Protein AF-A0A7C2P9N2-F1 (afdb_monomer)

Secondary structure (DSSP, 8-state):
--EETTEEEE-HHHHHHHHHHHHHHHHHHHHHHHHHHHHHHHHHHHTTTS-HHHHHHHHHHHHHHHHHHHHHHHHHHHH-GGGTS---EEEE--------S---TT------------S--B-GGGPBP--GGG-SSSBSSSGGGPBPSTT-BSBHHHH-HHHHHHHHHHHHTT----HHHHHHHHHHHHHHSS--SSPPPTTT----S---TTHHHHSHHHHHTTEEEEEE-TT-HHHHHHHHHTT-EEEEEEE-TTS-EEEEEEEEE-TT-PEEEEETTTTEEEEE-HHHHGGGEEEEEEEEETTT---

Foldseek 3Di:
DDDDPQWDFPQVVVVVVLVVVVVVLVVLVVVLVVQLVVLVVVCVVCVVVVPNVVSVVSNVVSVVSNVVVVVVVVVQCVVPVCVNVVDTPTDRNPDPDPPPPPDDPPPPPPPPPVPDQLPWDQAPPRQTFAAQLSFLVQALEPPVQWDDDDVIARTSLQAVLPLQQLCRQLVVQPHNDHSNRSSVQLRCCVVPVVDCQQPADPVPRGSRQHGDPVCSAPGPCCVVSQKHKDWDDLVPLVVVQVCQQVQFKKWWWFADPVRGIGIWIFGHADPVRWTWIQGNHRRDIDTGHCVVTSVGTDTMMTMHRNVVDDD

Structure (mmCIF, N/CA/C/O backbone):
data_AF-A0A7C2P9N2-F1
#
_entry.id   AF-A0A7C2P9N2-F1
#
loop_
_atom_site.group_PDB
_atom_site.id
_atom_site.type_symbol
_atom_site.label_atom_id
_atom_site.label_alt_id
_atom_site.label_comp_id
_atom_site.label_asym_id
_atom_site.label_entity_id
_atom_site.label_seq_id
_atom_site.pdbx_PDB_ins_code
_atom_site.Cartn_x
_atom_site.Cartn_y
_atom_site.Cartn_z
_atom_site.occupancy
_atom_site.B_iso_or_equiv
_atom_site.auth_seq_id
_atom_site.auth_comp_id
_atom_site.auth_asym_id
_atom_site.auth_atom_id
_atom_site.pdbx_PDB_model_num
ATOM 1 N N . PRO A 1 1 ? -6.835 -1.095 -24.374 1.00 45.25 1 PRO A N 1
ATOM 2 C CA . PRO A 1 1 ? -7.140 -2.508 -24.695 1.00 45.25 1 PRO A CA 1
ATOM 3 C C . PRO A 1 1 ? -8.381 -2.617 -25.591 1.00 45.25 1 PRO A C 1
ATOM 5 O O . PRO A 1 1 ? -9.447 -2.129 -25.229 1.00 45.25 1 PRO A O 1
ATOM 8 N N . LEU A 1 2 ? -8.214 -3.186 -26.786 1.00 38.22 2 LEU A N 1
ATOM 9 C CA . LEU A 1 2 ? -9.309 -3.419 -27.728 1.00 38.22 2 LEU A CA 1
ATOM 10 C C . LEU A 1 2 ? -9.890 -4.808 -27.445 1.00 38.22 2 LEU A C 1
ATOM 12 O O . LEU A 1 2 ? -9.202 -5.808 -27.621 1.00 38.22 2 LEU A O 1
ATOM 16 N N . GLN A 1 3 ? -11.138 -4.874 -26.980 1.00 42.84 3 GLN A N 1
ATOM 17 C CA . GLN A 1 3 ? -11.851 -6.144 -26.857 1.00 42.84 3 GLN A CA 1
ATOM 18 C C . GLN A 1 3 ? -12.247 -6.624 -28.251 1.00 42.84 3 GLN A C 1
ATOM 20 O O . GLN A 1 3 ? -13.120 -6.048 -28.900 1.00 42.84 3 GLN A O 1
ATOM 25 N N . ARG A 1 4 ? -11.621 -7.706 -28.707 1.00 43.31 4 ARG A N 1
ATOM 26 C CA . ARG A 1 4 ? -12.082 -8.465 -29.868 1.00 43.31 4 ARG A CA 1
ATOM 27 C C . ARG A 1 4 ? -12.184 -9.930 -29.449 1.00 43.31 4 ARG A C 1
ATOM 29 O O . ARG A 1 4 ? -11.177 -10.611 -29.328 1.00 43.31 4 ARG A O 1
ATOM 36 N N . GLY A 1 5 ? -13.406 -10.390 -29.176 1.00 51.50 5 GLY A N 1
ATOM 37 C CA . GLY A 1 5 ? -13.695 -11.810 -28.938 1.00 51.50 5 GLY A CA 1
ATOM 38 C C . GLY A 1 5 ? -13.216 -12.394 -27.602 1.00 51.50 5 GLY A C 1
ATOM 39 O O . GLY A 1 5 ? -12.708 -13.506 -27.595 1.00 51.50 5 GLY A O 1
ATOM 40 N N . GLY A 1 6 ? -13.367 -11.679 -26.481 1.00 50.47 6 GLY A N 1
ATOM 41 C CA . GLY A 1 6 ? -13.149 -12.261 -25.145 1.00 50.47 6 GLY A CA 1
ATOM 42 C C . GLY A 1 6 ? -11.689 -12.404 -24.701 1.00 50.47 6 GLY A C 1
ATOM 43 O O . GLY A 1 6 ? -11.443 -12.897 -23.611 1.00 50.47 6 GLY A O 1
ATOM 44 N N . ASN A 1 7 ? -10.719 -11.925 -25.482 1.00 47.72 7 ASN A N 1
ATOM 45 C CA . ASN A 1 7 ? -9.312 -11.883 -25.080 1.00 47.72 7 ASN A CA 1
ATOM 46 C C . ASN A 1 7 ? -8.889 -10.445 -24.754 1.00 47.72 7 ASN A C 1
ATOM 48 O O . ASN A 1 7 ? -9.201 -9.511 -25.499 1.00 47.72 7 ASN A O 1
ATOM 52 N N . MET A 1 8 ? -8.169 -10.258 -23.643 1.00 46.72 8 MET A N 1
ATOM 53 C CA . MET A 1 8 ? -7.484 -8.999 -23.346 1.00 46.72 8 MET A CA 1
ATOM 54 C C . MET A 1 8 ? -6.092 -9.054 -23.967 1.00 46.72 8 MET A C 1
ATOM 56 O O . MET A 1 8 ? -5.152 -9.577 -23.376 1.00 46.72 8 MET A O 1
ATOM 60 N N . GLU A 1 9 ? -5.954 -8.508 -25.171 1.00 52.94 9 GLU A N 1
ATOM 61 C CA . GLU A 1 9 ? -4.643 -8.331 -25.788 1.00 52.94 9 GLU A CA 1
ATOM 62 C C . GLU A 1 9 ? -3.978 -7.062 -25.237 1.00 52.94 9 GL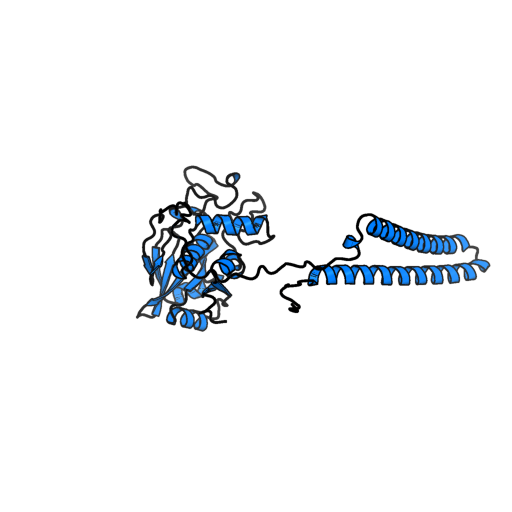U A C 1
ATOM 64 O O . GLU A 1 9 ? -4.395 -5.934 -25.521 1.00 52.94 9 GLU A O 1
ATOM 69 N N . SER A 1 10 ? -2.939 -7.240 -24.420 1.00 54.88 10 SER A N 1
ATOM 70 C CA . SER A 1 10 ? -2.016 -6.165 -24.047 1.00 54.88 10 SER A CA 1
ATOM 71 C C . SER A 1 10 ? -0.735 -6.336 -24.854 1.00 54.88 10 SER A C 1
ATOM 73 O O . SER A 1 10 ? 0.214 -6.996 -24.436 1.00 54.88 10 SER A O 1
ATOM 75 N N . ASN A 1 11 ? -0.723 -5.753 -26.053 1.00 61.50 11 ASN A N 1
ATOM 76 C CA . ASN A 1 11 ? 0.379 -5.906 -27.006 1.00 61.50 11 ASN A CA 1
ATOM 77 C C . ASN A 1 11 ? 1.446 -4.809 -26.875 1.00 61.50 11 ASN A C 1
ATOM 79 O O . ASN A 1 11 ? 2.407 -4.810 -27.635 1.00 61.50 11 ASN A O 1
ATOM 83 N N . PHE A 1 12 ? 1.331 -3.904 -25.896 1.00 65.06 12 PHE A N 1
ATOM 84 C CA . PHE A 1 12 ? 2.139 -2.682 -25.834 1.00 65.06 12 PHE A CA 1
ATOM 85 C C . PHE A 1 12 ? 3.650 -2.931 -25.837 1.00 65.06 12 PHE A C 1
ATOM 87 O O . PHE A 1 12 ? 4.373 -2.262 -26.568 1.00 65.06 12 PHE A O 1
ATOM 94 N N . ILE A 1 13 ? 4.143 -3.903 -25.063 1.00 68.06 13 ILE A N 1
ATOM 95 C CA . ILE A 1 13 ? 5.589 -4.145 -24.960 1.00 68.06 13 ILE A CA 1
ATOM 96 C C . ILE A 1 13 ? 6.137 -4.872 -26.194 1.00 68.06 13 ILE A C 1
ATOM 98 O O . ILE A 1 13 ? 7.192 -4.506 -26.705 1.00 68.06 13 ILE A O 1
ATOM 102 N N . GLY A 1 14 ? 5.400 -5.858 -26.718 1.00 69.88 14 GLY A N 1
ATOM 103 C CA . GLY A 1 14 ? 5.793 -6.599 -27.918 1.00 69.88 14 GLY A CA 1
ATOM 104 C C . GLY A 1 14 ? 5.735 -5.726 -29.171 1.00 69.88 14 GLY A C 1
ATOM 105 O O . GLY A 1 14 ? 6.641 -5.768 -30.002 1.00 69.88 14 GLY A O 1
ATOM 106 N N . GLU A 1 15 ? 4.714 -4.876 -29.271 1.00 69.69 15 GLU A N 1
ATOM 107 C CA . GLU A 1 15 ? 4.549 -3.909 -30.353 1.00 69.69 15 GLU A CA 1
ATOM 108 C C . GLU A 1 15 ? 5.612 -2.807 -30.283 1.00 69.69 15 GLU A C 1
ATOM 110 O O . GLU A 1 15 ? 6.235 -2.506 -31.301 1.00 69.69 15 GLU A O 1
ATOM 115 N N . TYR A 1 16 ? 5.919 -2.288 -29.088 1.00 76.12 16 TYR A N 1
ATOM 116 C CA . TYR A 1 16 ? 6.990 -1.308 -28.894 1.00 76.12 16 TYR A CA 1
ATOM 117 C C . TYR A 1 16 ? 8.367 -1.873 -29.266 1.00 76.12 16 TYR A C 1
ATOM 119 O O . TYR A 1 16 ? 9.099 -1.262 -30.044 1.00 76.12 16 TYR A O 1
ATOM 127 N N . VAL A 1 17 ? 8.720 -3.066 -28.778 1.00 77.50 17 VAL A N 1
ATOM 128 C CA . VAL A 1 17 ? 10.014 -3.698 -29.086 1.00 77.50 17 VAL A CA 1
ATOM 129 C C . VAL A 1 17 ? 10.110 -4.067 -30.571 1.00 77.50 17 VAL A C 1
ATOM 131 O O . VAL A 1 17 ? 11.144 -3.822 -31.195 1.00 77.50 17 VAL A O 1
ATOM 134 N N . SER A 1 18 ? 9.032 -4.585 -31.173 1.00 76.69 18 SER A N 1
ATOM 135 C CA . SER A 1 18 ? 8.990 -4.870 -32.615 1.00 76.69 18 SER A CA 1
ATOM 136 C C . SER A 1 18 ? 9.145 -3.597 -33.451 1.00 76.69 18 SER A C 1
ATOM 138 O O . SER A 1 18 ? 9.882 -3.596 -34.442 1.00 76.69 18 SER A O 1
ATOM 140 N N . ALA A 1 19 ? 8.505 -2.497 -33.044 1.00 77.62 19 ALA A N 1
ATOM 141 C CA . ALA A 1 19 ? 8.643 -1.203 -33.700 1.00 77.62 19 ALA A CA 1
ATOM 142 C C . ALA A 1 19 ? 10.088 -0.693 -33.614 1.00 77.62 19 ALA A C 1
ATOM 144 O O . ALA A 1 19 ? 10.683 -0.385 -34.646 1.00 77.62 19 ALA A O 1
ATOM 145 N N . VAL A 1 20 ? 10.690 -0.683 -32.421 1.00 82.62 20 VAL A N 1
ATOM 146 C CA . VAL A 1 20 ? 12.086 -0.257 -32.218 1.00 82.62 20 VAL A CA 1
ATOM 147 C C . VAL A 1 20 ? 13.046 -1.076 -33.082 1.00 82.62 20 VAL A C 1
ATOM 149 O O . VAL A 1 20 ? 13.891 -0.503 -33.767 1.00 82.62 20 VAL A O 1
ATOM 152 N N . TYR A 1 21 ? 12.892 -2.401 -33.121 1.00 80.69 21 TYR A N 1
ATOM 153 C CA . TYR A 1 21 ? 13.753 -3.271 -33.925 1.00 80.69 21 TYR A CA 1
ATOM 154 C C . TYR A 1 21 ? 13.651 -2.965 -35.429 1.00 80.69 21 TYR A C 1
ATOM 156 O O . TYR A 1 21 ? 14.672 -2.825 -36.105 1.00 80.69 21 TYR A O 1
ATOM 164 N N . LYS A 1 22 ? 12.432 -2.768 -35.954 1.00 81.06 22 LYS A N 1
ATOM 165 C CA . LYS A 1 22 ? 12.207 -2.366 -37.356 1.00 81.06 22 LYS A CA 1
ATOM 166 C C . LYS A 1 22 ? 12.831 -1.002 -37.670 1.00 81.06 22 LYS A C 1
ATOM 168 O O . LYS A 1 22 ? 13.470 -0.854 -38.713 1.00 81.06 22 LYS A O 1
ATOM 173 N N . TYR A 1 23 ? 12.700 -0.033 -36.763 1.00 86.00 23 TYR A N 1
ATOM 174 C CA . TYR A 1 23 ? 13.303 1.295 -36.918 1.00 86.00 23 TYR A CA 1
ATOM 175 C C . TYR A 1 23 ? 14.836 1.243 -36.920 1.00 86.00 23 TYR A C 1
ATOM 177 O O . TYR A 1 23 ? 15.464 1.861 -37.780 1.00 86.00 23 TYR A O 1
ATOM 185 N N . LEU A 1 24 ? 15.450 0.475 -36.016 1.00 85.69 24 LEU A N 1
ATOM 186 C CA . LEU A 1 24 ? 16.909 0.349 -35.930 1.00 85.69 24 LEU A CA 1
ATOM 187 C C . LEU A 1 24 ? 17.514 -0.315 -37.169 1.00 85.69 24 LEU A C 1
ATOM 189 O O . LEU A 1 24 ? 18.551 0.140 -37.654 1.00 85.69 24 LEU A O 1
ATOM 193 N N . ILE A 1 25 ? 16.865 -1.346 -37.719 1.00 86.31 25 ILE A N 1
ATOM 194 C CA . ILE A 1 25 ? 17.308 -1.965 -38.976 1.00 86.31 25 ILE A CA 1
ATOM 195 C C . ILE A 1 25 ? 17.216 -0.955 -40.124 1.00 86.31 25 ILE A C 1
ATOM 197 O O . ILE A 1 25 ? 18.187 -0.783 -40.861 1.00 86.31 25 ILE A O 1
ATOM 201 N N . GLY A 1 26 ? 16.094 -0.239 -40.245 1.00 87.12 26 GLY A N 1
ATOM 202 C CA . GLY A 1 26 ? 15.906 0.776 -41.286 1.00 87.12 26 GLY A CA 1
ATOM 203 C C . GLY A 1 26 ? 16.966 1.880 -41.241 1.00 87.12 26 GLY A C 1
ATOM 204 O O . GLY A 1 26 ? 17.590 2.187 -42.257 1.00 87.12 26 GLY A O 1
ATOM 205 N N . ILE A 1 27 ? 17.238 2.425 -40.052 1.00 91.56 27 ILE A N 1
ATOM 206 C CA . ILE A 1 27 ? 18.272 3.451 -39.846 1.00 91.56 27 ILE A CA 1
ATOM 207 C C . ILE A 1 27 ? 19.661 2.908 -40.203 1.00 91.56 27 ILE A C 1
ATOM 209 O O . ILE A 1 27 ? 20.442 3.591 -40.865 1.00 91.56 27 ILE A O 1
ATOM 213 N N . SER A 1 28 ? 19.962 1.666 -39.822 1.00 88.06 28 SER A N 1
ATOM 214 C CA . SER A 1 28 ? 21.262 1.039 -40.090 1.00 88.06 28 SER A CA 1
ATOM 215 C C . SER A 1 28 ? 21.534 0.875 -41.591 1.00 88.06 28 SER A C 1
ATOM 217 O O . SER A 1 28 ? 22.657 1.110 -42.041 1.00 88.06 28 SER A O 1
ATOM 219 N N . VAL A 1 29 ? 20.508 0.545 -42.387 1.00 90.62 29 VAL A N 1
ATOM 220 C CA . VAL A 1 29 ? 20.606 0.471 -43.858 1.00 90.62 29 VAL A CA 1
ATOM 221 C C . VAL A 1 29 ? 20.880 1.850 -44.460 1.00 90.62 29 VAL A C 1
ATOM 223 O O . VAL A 1 29 ? 21.767 1.984 -45.301 1.00 90.62 29 VAL A O 1
ATOM 226 N N . ILE A 1 30 ? 20.177 2.890 -44.003 1.00 93.88 30 ILE A N 1
ATOM 227 C CA . ILE A 1 30 ? 20.386 4.270 -44.474 1.00 93.88 30 ILE A CA 1
ATOM 228 C C . ILE A 1 30 ? 21.817 4.728 -44.172 1.00 93.88 30 ILE A C 1
ATOM 230 O O . ILE A 1 30 ? 22.504 5.249 -45.051 1.00 93.88 30 ILE A O 1
ATOM 234 N N . ILE A 1 31 ? 22.299 4.483 -42.951 1.00 92.38 31 ILE A N 1
ATOM 235 C CA . ILE A 1 31 ? 23.666 4.818 -42.540 1.00 92.38 31 ILE A CA 1
ATOM 236 C C . ILE A 1 31 ? 24.693 4.088 -43.416 1.00 92.38 31 ILE A C 1
ATOM 238 O O . ILE A 1 31 ? 25.653 4.706 -43.882 1.00 92.38 31 ILE A O 1
ATOM 242 N N . ALA A 1 32 ? 24.486 2.797 -43.693 1.00 92.25 32 ALA A N 1
ATOM 243 C CA . ALA A 1 32 ? 25.367 2.029 -44.569 1.00 92.25 32 ALA A CA 1
ATOM 244 C C . ALA A 1 32 ? 25.432 2.628 -45.985 1.00 92.25 32 ALA A C 1
ATOM 246 O O . ALA A 1 32 ? 26.527 2.798 -46.523 1.00 92.25 32 ALA A O 1
ATOM 247 N N . ILE A 1 33 ? 24.288 3.020 -46.559 1.00 93.31 33 ILE A N 1
ATOM 248 C CA . ILE A 1 33 ? 24.219 3.675 -47.875 1.00 93.31 33 ILE A CA 1
ATOM 249 C C . ILE A 1 33 ? 25.019 4.984 -47.876 1.00 93.31 33 ILE A C 1
ATOM 251 O O . ILE A 1 33 ? 25.830 5.200 -48.777 1.00 93.31 33 ILE A O 1
ATOM 255 N N . VAL A 1 34 ? 24.864 5.826 -46.848 1.00 95.00 34 VAL A N 1
ATOM 256 C CA . VAL A 1 34 ? 25.611 7.090 -46.725 1.00 95.00 34 VAL A CA 1
ATOM 257 C C . VAL A 1 34 ? 27.120 6.839 -46.680 1.00 95.00 34 VAL A C 1
ATOM 259 O O . VAL A 1 34 ? 27.876 7.491 -47.400 1.00 95.00 34 VAL A O 1
ATOM 262 N N . PHE A 1 35 ? 27.584 5.865 -45.894 1.00 91.69 35 PHE A N 1
ATOM 263 C CA . PHE A 1 35 ? 29.013 5.545 -45.823 1.00 91.69 35 PHE A CA 1
ATOM 264 C C . PHE A 1 35 ? 29.571 4.972 -47.130 1.00 91.69 35 PHE A C 1
ATOM 266 O O . PHE A 1 35 ? 30.722 5.264 -47.471 1.00 91.69 35 PHE A O 1
ATOM 273 N N . VAL A 1 36 ? 28.772 4.210 -47.881 1.00 92.94 36 VAL A N 1
ATOM 274 C CA . VAL A 1 36 ? 29.140 3.734 -49.223 1.00 92.94 36 VAL A CA 1
ATOM 275 C C . VAL A 1 36 ? 29.230 4.902 -50.206 1.00 92.94 36 VAL A C 1
ATOM 277 O O . VAL A 1 36 ? 30.210 4.982 -50.943 1.00 92.94 36 VAL A O 1
ATOM 280 N N . MET A 1 37 ? 28.283 5.845 -50.181 1.00 93.56 37 MET A N 1
ATOM 281 C CA . MET A 1 37 ? 28.318 7.047 -51.027 1.00 93.56 37 MET A CA 1
ATOM 282 C C . MET A 1 37 ? 29.538 7.923 -50.725 1.00 93.56 37 MET A C 1
ATOM 284 O O . MET A 1 37 ? 30.281 8.278 -51.639 1.00 93.56 37 MET A O 1
ATOM 288 N N . VAL A 1 38 ? 29.800 8.216 -49.446 1.00 91.00 38 VAL A N 1
ATOM 289 C CA . VAL A 1 38 ? 30.979 8.990 -49.016 1.00 91.00 38 VAL A CA 1
ATOM 290 C C . VAL A 1 38 ? 32.269 8.282 -49.424 1.00 91.00 38 VAL A C 1
ATOM 292 O O . VAL A 1 38 ? 33.186 8.917 -49.941 1.00 91.00 38 VAL A O 1
ATOM 295 N N . GLY A 1 39 ? 32.342 6.962 -49.235 1.00 89.38 39 GLY A N 1
ATOM 296 C CA . GLY A 1 39 ? 33.477 6.157 -49.678 1.00 89.38 39 GLY A CA 1
ATOM 297 C C . GLY A 1 39 ? 33.654 6.163 -51.199 1.00 89.38 39 GLY A C 1
ATOM 298 O O . GLY A 1 39 ? 34.783 6.235 -51.673 1.00 89.38 39 GLY A O 1
ATOM 299 N N . GLY A 1 40 ? 32.560 6.143 -51.963 1.00 89.62 40 GLY A N 1
ATOM 300 C CA . GLY A 1 40 ? 32.566 6.205 -53.426 1.00 89.62 40 GLY A CA 1
ATOM 301 C C . GLY A 1 40 ? 33.077 7.544 -53.955 1.00 89.62 40 GLY A C 1
ATOM 302 O O . GLY A 1 40 ? 33.976 7.567 -54.793 1.00 89.62 40 GLY A O 1
ATOM 303 N N . VAL A 1 41 ? 32.586 8.660 -53.408 1.00 90.38 41 VAL A N 1
ATOM 304 C CA . VAL A 1 41 ? 33.093 10.004 -53.741 1.00 90.38 41 VAL A CA 1
ATOM 305 C C . VAL A 1 41 ? 34.574 10.119 -53.380 1.00 90.38 41 VAL A C 1
ATOM 307 O O . VAL A 1 41 ? 35.383 10.554 -54.198 1.00 90.38 41 VAL A O 1
ATOM 310 N N . GLN A 1 42 ? 34.958 9.656 -52.188 1.00 88.12 42 GLN A N 1
ATOM 311 C CA . GLN A 1 42 ? 36.352 9.648 -51.750 1.00 88.12 42 GLN A CA 1
ATOM 312 C C . GLN A 1 42 ? 37.242 8.799 -52.668 1.00 88.12 42 GLN A C 1
ATOM 314 O O . GLN A 1 42 ? 38.387 9.168 -52.911 1.00 88.12 42 GLN A O 1
ATOM 319 N N . TYR A 1 43 ? 36.731 7.689 -53.205 1.00 88.00 43 TYR A N 1
ATOM 320 C CA . TYR A 1 43 ? 37.467 6.825 -54.125 1.00 88.00 43 TYR A CA 1
ATOM 321 C C . TYR A 1 43 ? 37.756 7.513 -55.463 1.00 88.00 43 TYR A C 1
ATOM 323 O O . TYR A 1 43 ? 38.890 7.464 -55.937 1.00 88.00 43 TYR A O 1
ATOM 331 N N . VAL A 1 44 ? 36.755 8.187 -56.040 1.00 89.00 44 VAL A N 1
ATOM 332 C CA . VAL A 1 44 ? 36.899 8.925 -57.306 1.00 89.00 44 VAL A CA 1
ATOM 333 C C . VAL A 1 44 ? 37.872 10.095 -57.149 1.00 89.00 44 VAL A C 1
ATOM 335 O O . VAL A 1 44 ? 38.752 10.275 -57.985 1.00 89.00 44 VAL A O 1
ATOM 338 N N . LEU A 1 45 ? 37.776 10.853 -56.051 1.00 86.19 45 LEU A N 1
ATOM 339 C CA . LEU A 1 45 ? 38.666 11.990 -55.784 1.00 86.19 45 LEU A CA 1
ATOM 340 C C . LEU A 1 45 ? 40.103 11.559 -55.447 1.00 86.19 45 LEU A C 1
ATOM 342 O O . LEU A 1 45 ? 41.060 12.239 -55.815 1.00 86.19 45 LEU A O 1
ATOM 346 N N . ALA A 1 46 ? 40.278 10.412 -54.784 1.00 82.00 46 ALA A N 1
ATOM 347 C CA . ALA A 1 46 ? 41.595 9.883 -54.433 1.00 82.00 46 ALA A CA 1
ATOM 348 C C . ALA A 1 46 ? 42.410 9.390 -55.643 1.00 82.00 46 ALA A C 1
ATOM 350 O O . ALA A 1 46 ? 43.615 9.168 -55.505 1.00 82.00 46 ALA A O 1
ATOM 351 N N . ALA A 1 47 ? 41.798 9.252 -56.826 1.00 69.88 47 ALA A N 1
ATOM 352 C CA . ALA A 1 47 ? 42.498 8.897 -58.060 1.00 69.88 47 ALA A CA 1
ATOM 353 C C . ALA A 1 47 ? 43.583 9.921 -58.459 1.00 69.88 47 ALA A C 1
ATOM 355 O O . ALA A 1 47 ? 44.535 9.552 -59.140 1.00 69.88 47 ALA A O 1
ATOM 356 N N . GLY A 1 48 ? 43.481 11.177 -58.000 1.00 69.88 48 GLY A N 1
ATOM 357 C CA . GLY A 1 48 ? 44.495 12.218 -58.226 1.00 69.88 48 GLY A CA 1
ATOM 358 C C . GLY A 1 48 ? 45.544 12.375 -57.114 1.00 69.88 48 GLY A C 1
ATOM 359 O O . GLY A 1 48 ? 46.559 13.024 -57.341 1.00 69.88 48 GLY A O 1
ATOM 360 N N . THR A 1 49 ? 45.323 11.811 -55.919 1.00 69.06 49 THR A N 1
ATOM 361 C CA . THR A 1 49 ? 46.148 12.068 -54.713 1.00 69.06 49 THR A CA 1
ATOM 362 C C . THR A 1 49 ? 46.734 10.810 -54.059 1.00 69.06 49 THR A C 1
ATOM 364 O O . THR A 1 49 ? 47.554 10.923 -53.151 1.00 69.06 49 THR A O 1
ATOM 367 N N . GLY A 1 50 ? 46.349 9.608 -54.507 1.00 70.06 50 GLY A N 1
ATOM 368 C CA . GLY A 1 50 ? 46.939 8.328 -54.088 1.00 70.06 50 GLY A CA 1
ATOM 369 C C . GLY A 1 50 ? 46.297 7.650 -52.868 1.00 70.06 50 GLY A C 1
ATOM 370 O O . GLY A 1 50 ? 46.636 6.509 -52.563 1.00 70.06 50 GLY A O 1
ATOM 371 N N . ASP A 1 51 ? 45.320 8.267 -52.196 1.00 75.44 51 ASP A N 1
ATOM 372 C CA . ASP A 1 51 ? 44.750 7.758 -50.928 1.00 75.44 51 ASP A CA 1
ATOM 373 C C . ASP A 1 51 ? 43.536 6.812 -51.114 1.00 75.44 51 ASP A C 1
ATOM 375 O O . ASP A 1 51 ? 42.559 6.814 -50.358 1.00 75.44 51 ASP A O 1
ATOM 379 N N . THR A 1 52 ? 43.563 5.982 -52.163 1.00 82.69 52 THR A N 1
ATOM 380 C CA . THR A 1 52 ? 42.438 5.091 -52.526 1.00 82.69 52 THR A CA 1
ATOM 381 C C . THR A 1 52 ? 42.203 3.971 -51.506 1.00 82.69 52 THR A C 1
ATOM 383 O O . THR A 1 52 ? 41.095 3.434 -51.406 1.00 82.69 52 THR A O 1
ATOM 386 N N . ALA A 1 53 ? 43.220 3.631 -50.709 1.00 84.50 53 ALA A N 1
ATOM 387 C CA . ALA A 1 53 ? 43.153 2.586 -49.691 1.00 84.50 53 ALA A CA 1
ATOM 388 C C . ALA A 1 53 ? 42.144 2.915 -48.578 1.00 84.50 53 ALA A C 1
ATOM 390 O O . ALA A 1 53 ? 41.371 2.044 -48.166 1.00 84.50 53 ALA A O 1
ATOM 391 N N . LYS A 1 54 ? 42.085 4.175 -48.126 1.00 83.50 54 LYS A N 1
ATOM 392 C CA . LYS A 1 54 ? 41.132 4.607 -47.089 1.00 83.50 54 LYS A CA 1
ATOM 393 C C . LYS A 1 54 ? 39.690 4.563 -47.582 1.00 83.50 54 LYS A C 1
ATOM 395 O O . LYS A 1 54 ? 38.815 4.090 -46.858 1.00 83.50 54 LYS A O 1
ATOM 400 N N . ALA A 1 55 ? 39.455 4.980 -48.826 1.00 85.31 55 ALA A N 1
ATOM 401 C CA . ALA A 1 55 ? 38.138 4.923 -49.454 1.00 85.31 55 ALA A CA 1
ATOM 402 C C . ALA A 1 55 ? 37.623 3.477 -49.565 1.00 85.31 55 ALA A C 1
ATOM 404 O O . ALA A 1 55 ? 36.513 3.174 -49.124 1.00 85.31 55 ALA A O 1
ATOM 405 N N . LYS A 1 56 ? 38.468 2.552 -50.049 1.00 86.44 56 LYS A N 1
ATOM 406 C CA . LYS A 1 56 ? 38.136 1.117 -50.120 1.00 86.44 56 LYS A CA 1
ATOM 407 C C . LYS A 1 56 ? 37.866 0.515 -48.741 1.00 86.44 56 LYS A C 1
ATOM 409 O O . LYS A 1 56 ? 36.920 -0.253 -48.593 1.00 86.44 56 LYS A O 1
ATOM 414 N N . SER A 1 57 ? 38.660 0.877 -47.731 1.00 88.56 57 SER A N 1
ATOM 415 C CA . SER A 1 57 ? 38.459 0.411 -46.351 1.00 88.56 57 SER A CA 1
ATOM 416 C C . SER A 1 57 ? 37.108 0.866 -45.791 1.00 88.56 57 SER A C 1
ATOM 418 O O . SER A 1 57 ? 36.371 0.061 -45.226 1.00 88.56 57 SER A O 1
ATOM 420 N N . ARG A 1 58 ? 36.727 2.129 -46.020 1.00 86.44 58 ARG A N 1
ATOM 421 C CA . ARG A 1 58 ? 35.434 2.672 -45.583 1.00 86.44 58 ARG A CA 1
ATOM 422 C C . ARG A 1 58 ? 34.251 1.962 -46.246 1.00 86.44 58 ARG A C 1
ATOM 424 O O . ARG A 1 58 ? 33.321 1.581 -45.540 1.00 86.44 58 ARG A O 1
ATOM 431 N N . ILE A 1 59 ? 34.313 1.719 -47.559 1.00 90.25 59 ILE A N 1
ATOM 432 C CA . ILE A 1 59 ? 33.280 0.950 -48.277 1.00 90.25 59 ILE A CA 1
ATOM 433 C C . ILE A 1 59 ? 33.212 -0.480 -47.733 1.00 90.25 59 ILE A C 1
ATOM 435 O O . ILE A 1 59 ? 32.130 -0.957 -47.400 1.00 90.25 59 ILE A O 1
ATOM 439 N N . ARG A 1 60 ? 34.360 -1.153 -47.583 1.00 91.62 60 ARG A N 1
ATOM 440 C CA . ARG A 1 60 ? 34.423 -2.525 -47.063 1.00 91.62 60 ARG A CA 1
ATOM 441 C C . ARG A 1 60 ? 33.804 -2.629 -45.673 1.00 91.62 60 ARG A C 1
ATOM 443 O O . ARG A 1 60 ? 33.029 -3.547 -45.446 1.00 91.62 60 ARG A O 1
ATOM 450 N N . ASN A 1 61 ? 34.109 -1.691 -44.780 1.00 91.56 61 ASN A N 1
ATOM 451 C CA . ASN A 1 61 ? 33.589 -1.692 -43.414 1.00 91.56 61 ASN A CA 1
ATOM 452 C C . ASN A 1 61 ? 32.069 -1.455 -43.374 1.00 91.56 61 ASN A C 1
ATOM 454 O O . ASN A 1 61 ? 31.369 -2.097 -42.592 1.00 91.56 61 ASN A O 1
ATOM 458 N N . ALA A 1 62 ? 31.548 -0.574 -44.236 1.00 91.00 62 ALA A N 1
ATOM 459 C CA . ALA A 1 62 ? 30.108 -0.348 -44.363 1.00 91.00 62 ALA A CA 1
ATOM 460 C C . ALA A 1 62 ? 29.382 -1.602 -44.879 1.00 91.00 62 ALA A C 1
ATOM 462 O O . ALA A 1 62 ? 28.371 -2.015 -44.312 1.00 91.00 62 ALA A O 1
ATOM 463 N N . VAL A 1 63 ? 29.938 -2.257 -45.904 1.00 92.75 63 VAL A N 1
ATOM 464 C CA . VAL A 1 63 ? 29.387 -3.500 -46.464 1.00 92.75 63 VAL A CA 1
ATOM 465 C C . VAL A 1 63 ? 29.479 -4.649 -45.460 1.00 92.75 63 VAL A C 1
ATOM 467 O O . VAL A 1 63 ? 28.500 -5.363 -45.272 1.00 92.75 63 VAL A O 1
ATOM 470 N N . SER A 1 64 ? 30.604 -4.817 -44.761 1.00 91.31 64 SER A N 1
ATOM 471 C CA . SER A 1 64 ? 30.745 -5.872 -43.751 1.00 91.31 64 SER A CA 1
ATOM 472 C C . SER A 1 64 ? 29.798 -5.673 -42.570 1.00 91.31 64 SER A C 1
ATOM 474 O O . SER A 1 64 ? 29.259 -6.650 -42.063 1.00 91.31 64 SER A O 1
ATOM 476 N N . GLY A 1 65 ? 29.556 -4.424 -42.154 1.00 91.12 65 GLY A N 1
ATOM 477 C CA . GLY A 1 65 ? 28.567 -4.111 -41.120 1.00 91.12 65 GLY A CA 1
ATOM 478 C C . GLY A 1 65 ? 27.144 -4.472 -41.549 1.00 91.12 65 GLY A C 1
ATOM 479 O O . GLY A 1 65 ? 26.401 -5.070 -40.774 1.00 91.12 65 GLY A O 1
ATOM 480 N N . LEU A 1 66 ? 26.788 -4.187 -42.806 1.00 91.31 66 LEU A N 1
ATOM 481 C CA . LEU A 1 66 ? 25.488 -4.556 -43.369 1.00 91.31 66 LEU A CA 1
ATOM 482 C C . LEU A 1 66 ? 25.315 -6.080 -43.474 1.00 91.31 66 LEU A C 1
ATOM 484 O O . LEU A 1 66 ? 24.268 -6.608 -43.103 1.00 91.31 66 LEU A O 1
ATOM 488 N N . VAL A 1 67 ? 26.350 -6.792 -43.930 1.00 93.88 67 VAL A N 1
ATOM 489 C CA . VAL A 1 67 ? 26.355 -8.263 -44.001 1.00 93.88 67 VAL A CA 1
ATOM 490 C C . VAL A 1 67 ? 26.230 -8.876 -42.608 1.00 93.88 67 VAL A C 1
ATOM 492 O O . VAL A 1 67 ? 25.444 -9.798 -42.422 1.00 93.88 67 VAL A O 1
ATOM 495 N N . LEU A 1 68 ? 26.946 -8.346 -41.614 1.00 93.50 68 LEU A N 1
ATOM 496 C CA . LEU A 1 68 ? 26.852 -8.809 -40.229 1.00 93.50 68 LEU A CA 1
ATOM 497 C C . LEU A 1 68 ? 25.430 -8.638 -39.687 1.00 93.50 68 LEU A C 1
ATOM 499 O O . LEU A 1 68 ? 24.885 -9.577 -39.111 1.00 93.50 68 LEU A O 1
ATOM 503 N N . LEU A 1 69 ? 24.808 -7.480 -39.918 1.00 90.19 69 LEU A N 1
ATOM 504 C CA . LEU A 1 69 ? 23.427 -7.214 -39.510 1.00 90.19 69 LEU A CA 1
ATOM 505 C C . LEU A 1 69 ? 22.449 -8.213 -40.152 1.00 90.19 69 LEU A C 1
ATOM 507 O O . LEU A 1 69 ? 21.591 -8.762 -39.460 1.00 90.19 69 LEU A O 1
ATOM 511 N N . LEU A 1 70 ? 22.619 -8.512 -41.444 1.00 88.94 70 LEU A N 1
ATOM 512 C CA . LEU A 1 70 ? 21.808 -9.507 -42.151 1.00 88.94 70 LEU A CA 1
ATOM 513 C C . LEU A 1 70 ? 22.013 -10.925 -41.592 1.00 88.94 70 LEU A C 1
ATOM 515 O O . LEU A 1 70 ? 21.041 -11.647 -41.383 1.00 88.94 70 LEU A O 1
ATOM 519 N N . CYS A 1 71 ? 23.255 -11.317 -41.301 1.00 91.50 71 CYS A N 1
ATOM 520 C CA . CYS A 1 71 ? 23.559 -12.612 -40.690 1.00 91.50 71 CYS A CA 1
ATOM 521 C C . CYS A 1 71 ? 22.917 -12.754 -39.306 1.00 91.50 71 CYS A C 1
ATOM 523 O O . CYS A 1 71 ? 22.333 -13.793 -39.007 1.00 91.50 71 CYS A O 1
ATOM 525 N N . VAL A 1 72 ? 22.979 -11.708 -38.478 1.00 89.25 72 VAL A N 1
ATOM 526 C CA . VAL A 1 72 ? 22.313 -11.678 -37.169 1.00 89.25 72 VAL A CA 1
ATOM 527 C C . VAL A 1 72 ? 20.807 -11.871 -37.342 1.00 89.25 72 VAL A C 1
ATOM 529 O O . VAL A 1 72 ? 20.229 -12.734 -36.687 1.00 89.25 72 VAL A O 1
ATOM 532 N N . TYR A 1 73 ? 20.179 -11.154 -38.278 1.00 85.50 73 TYR A N 1
ATOM 533 C CA . TYR A 1 73 ? 18.756 -11.325 -38.576 1.00 85.50 73 TYR A CA 1
ATOM 534 C C . TYR A 1 73 ? 18.407 -12.766 -38.986 1.00 85.50 73 TYR A C 1
ATOM 536 O O . TYR A 1 73 ? 17.462 -13.341 -38.448 1.00 85.50 73 TYR A O 1
ATOM 544 N N . ILE A 1 74 ? 19.194 -13.377 -39.879 1.00 87.00 74 ILE A N 1
ATOM 545 C CA . ILE A 1 74 ? 18.985 -14.761 -40.333 1.00 87.00 74 ILE A CA 1
ATOM 546 C C . ILE A 1 74 ? 19.100 -15.749 -39.167 1.00 87.00 74 ILE A C 1
ATOM 548 O O . ILE A 1 74 ? 18.261 -16.641 -39.040 1.00 87.00 74 ILE A O 1
ATOM 552 N N . ILE A 1 75 ? 20.104 -15.590 -38.298 1.00 88.00 75 ILE A N 1
ATOM 553 C CA . ILE A 1 75 ? 20.295 -16.458 -37.126 1.00 88.00 75 ILE A CA 1
ATOM 554 C C . ILE A 1 75 ? 19.104 -16.337 -36.173 1.00 88.00 75 ILE A C 1
ATOM 556 O O . ILE A 1 75 ? 18.525 -17.356 -35.797 1.00 88.00 75 ILE A O 1
ATOM 560 N N . LEU A 1 76 ? 18.699 -15.112 -35.816 1.00 83.00 76 LEU A N 1
ATOM 561 C CA . LEU A 1 76 ? 17.549 -14.896 -34.933 1.00 83.00 76 LEU A CA 1
ATOM 562 C C . LEU A 1 76 ? 16.259 -15.476 -35.525 1.00 83.00 76 LEU A C 1
ATOM 564 O O . LEU A 1 76 ? 15.507 -16.139 -34.813 1.00 83.00 76 LEU A O 1
ATOM 568 N N . TYR A 1 77 ? 16.027 -15.271 -36.823 1.00 82.81 77 TYR A N 1
ATOM 569 C CA . TYR A 1 77 ? 14.850 -15.792 -37.513 1.00 82.81 77 TYR A CA 1
ATOM 570 C C . TYR A 1 77 ? 14.832 -17.327 -37.570 1.00 82.81 77 TYR A C 1
ATOM 572 O O . TYR A 1 77 ? 13.776 -17.934 -37.406 1.00 82.81 77 TYR A O 1
ATOM 580 N N . THR A 1 78 ? 15.996 -17.955 -37.755 1.00 86.75 78 THR A N 1
ATOM 581 C CA . THR A 1 78 ? 16.124 -19.419 -37.853 1.00 86.75 78 THR A CA 1
ATOM 582 C C . THR A 1 78 ? 15.943 -20.106 -36.501 1.00 86.75 78 THR A C 1
ATOM 584 O O . THR A 1 78 ? 15.295 -21.145 -36.430 1.00 86.75 78 THR A O 1
ATOM 587 N N . VAL A 1 79 ? 16.498 -19.541 -35.422 1.00 87.19 79 VAL A N 1
ATOM 588 C CA . VAL A 1 79 ? 16.392 -20.133 -34.077 1.00 87.19 79 VAL A CA 1
ATOM 589 C C . VAL A 1 79 ? 14.969 -20.018 -33.544 1.00 87.19 79 VAL A C 1
ATOM 591 O O . VAL A 1 79 ? 14.416 -20.995 -33.042 1.00 87.19 79 VAL A O 1
ATOM 594 N N . ASN A 1 80 ? 14.366 -18.831 -33.632 1.00 77.75 80 ASN A N 1
ATOM 595 C CA . ASN A 1 80 ? 12.976 -18.641 -33.248 1.00 77.75 80 ASN A CA 1
ATOM 596 C C . ASN A 1 80 ? 12.406 -17.383 -33.921 1.00 77.75 80 ASN A C 1
ATOM 598 O O . ASN A 1 80 ? 12.701 -16.266 -33.481 1.00 77.75 80 ASN A O 1
ATOM 602 N N . PRO A 1 81 ? 11.516 -17.529 -34.918 1.00 72.31 81 PRO A N 1
ATOM 603 C CA . PRO A 1 81 ? 10.942 -16.378 -35.603 1.00 72.31 81 PRO A CA 1
ATOM 604 C C . PRO A 1 81 ? 10.158 -15.469 -34.645 1.00 72.31 81 PRO A C 1
ATOM 606 O O . PRO A 1 81 ? 10.068 -14.269 -34.900 1.00 72.31 81 PRO A O 1
ATOM 609 N N . ASN A 1 82 ? 9.678 -15.981 -33.501 1.00 67.75 82 ASN A N 1
ATOM 610 C CA . ASN A 1 82 ? 8.965 -15.188 -32.494 1.00 67.75 82 ASN A CA 1
ATOM 611 C C . ASN A 1 82 ? 9.863 -14.191 -31.729 1.00 67.75 82 ASN A C 1
ATOM 613 O O . ASN A 1 82 ? 9.340 -13.315 -31.049 1.00 67.75 82 ASN A O 1
ATOM 617 N N . LEU A 1 83 ? 11.195 -14.279 -31.853 1.00 62.75 83 LEU A N 1
ATOM 618 C CA . LEU A 1 83 ? 12.132 -13.272 -31.321 1.00 62.75 83 LEU A CA 1
ATOM 619 C C . LEU A 1 83 ? 12.246 -12.036 -32.226 1.00 62.75 83 LEU A C 1
ATOM 621 O O . LEU A 1 83 ? 12.709 -10.984 -31.794 1.00 62.75 83 LEU A O 1
ATOM 625 N N . THR A 1 84 ? 11.825 -12.165 -33.486 1.00 61.84 84 THR A N 1
ATOM 626 C CA . THR A 1 84 ? 11.761 -11.060 -34.461 1.00 61.84 84 THR A CA 1
ATOM 627 C C . THR A 1 84 ? 10.321 -10.601 -34.706 1.00 61.84 84 THR A C 1
ATOM 629 O O . THR A 1 84 ? 10.067 -9.428 -34.986 1.00 61.84 84 THR A O 1
ATOM 632 N N . LEU A 1 85 ? 9.365 -11.518 -34.543 1.00 61.59 85 LEU A N 1
ATOM 633 C CA . LEU A 1 85 ? 7.926 -11.306 -34.596 1.00 61.59 85 LEU A CA 1
ATOM 634 C C . LEU A 1 85 ? 7.346 -11.589 -33.211 1.00 61.59 85 LEU A C 1
ATOM 636 O O . LEU A 1 85 ? 6.844 -12.682 -32.953 1.00 61.59 85 LEU A O 1
ATOM 640 N N . PHE A 1 86 ? 7.428 -10.606 -32.315 1.00 60.28 86 PHE A N 1
ATOM 641 C CA . PHE A 1 86 ? 6.789 -10.704 -31.007 1.00 60.28 86 PHE A CA 1
ATOM 642 C C . PHE A 1 86 ? 5.280 -10.875 -31.198 1.00 60.28 86 PHE A C 1
ATOM 644 O O . PHE A 1 86 ? 4.580 -9.935 -31.577 1.00 60.28 86 PHE A O 1
ATOM 651 N N . LYS A 1 87 ? 4.781 -12.092 -30.968 1.00 60.12 87 LYS A N 1
ATOM 652 C CA . LYS A 1 87 ? 3.344 -12.335 -30.862 1.00 60.12 87 LYS A CA 1
ATOM 653 C C . LYS A 1 87 ? 2.875 -11.714 -29.555 1.00 60.12 87 LYS A C 1
ATOM 655 O O . LYS A 1 87 ? 3.486 -11.932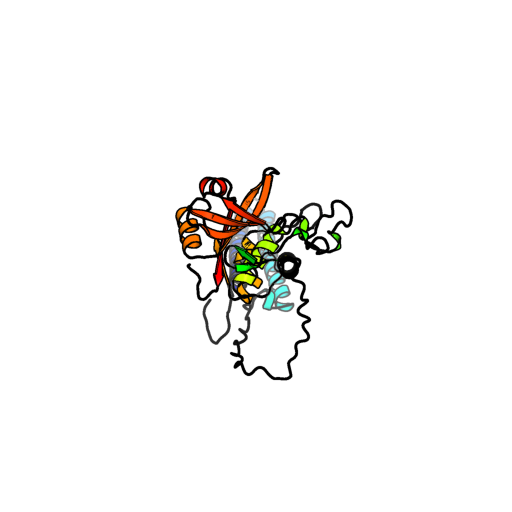 -28.510 1.00 60.12 87 LYS A O 1
ATOM 660 N N . GLY A 1 88 ? 1.822 -10.912 -29.651 1.00 56.94 88 GLY A N 1
ATOM 661 C CA . GLY A 1 88 ? 1.152 -10.324 -28.505 1.00 56.94 88 GLY A CA 1
ATOM 662 C C . GLY A 1 88 ? 0.831 -11.375 -27.448 1.00 56.94 88 GLY A C 1
ATOM 663 O O . GLY A 1 88 ? 0.478 -12.508 -27.786 1.00 56.94 88 GLY A O 1
ATOM 664 N N . LEU A 1 89 ? 0.990 -11.015 -26.175 1.00 50.94 89 LEU A N 1
ATOM 665 C CA . LEU A 1 89 ? 0.608 -11.891 -25.079 1.00 50.94 89 LEU A CA 1
ATOM 666 C C . LEU A 1 89 ? -0.924 -11.980 -25.075 1.00 50.94 89 LEU A C 1
ATOM 668 O O . LEU A 1 89 ? -1.607 -11.069 -24.609 1.00 50.94 89 LEU A O 1
ATOM 672 N N . SER A 1 90 ? -1.457 -13.053 -25.659 1.00 46.69 90 SER A N 1
ATOM 673 C CA . SER A 1 90 ? -2.889 -13.338 -25.651 1.00 46.69 90 SER A CA 1
ATOM 674 C C . SER A 1 90 ? -3.207 -14.075 -24.360 1.00 46.69 90 SER A C 1
ATOM 676 O O . SER A 1 90 ? -2.930 -15.265 -24.216 1.00 46.69 90 SER A O 1
ATOM 678 N N . LEU A 1 91 ? -3.713 -13.331 -23.382 1.00 52.78 91 LEU A N 1
ATOM 679 C CA . LEU A 1 91 ? -4.287 -13.925 -22.188 1.00 52.78 91 LEU A CA 1
ATOM 680 C C . LEU A 1 91 ? -5.732 -14.288 -22.519 1.00 52.78 91 LEU A C 1
ATOM 682 O O . LEU A 1 91 ? -6.559 -13.402 -22.760 1.00 52.78 91 LEU A O 1
ATOM 686 N N . THR A 1 92 ? -6.026 -15.588 -22.529 1.00 45.84 92 THR A N 1
ATOM 687 C CA . THR A 1 92 ? -7.405 -16.072 -22.507 1.00 45.84 92 THR A CA 1
ATOM 688 C C . THR A 1 92 ? -8.042 -15.541 -21.234 1.00 45.84 92 THR A C 1
ATOM 690 O O . THR A 1 92 ? -7.630 -15.907 -20.131 1.00 45.84 92 THR A O 1
ATOM 693 N N . VAL A 1 93 ? -9.026 -14.653 -21.368 1.00 51.75 93 VAL A N 1
ATOM 694 C CA . VAL A 1 93 ? -9.843 -14.276 -20.218 1.00 51.75 93 VAL A CA 1
ATOM 695 C C . VAL A 1 93 ? -10.692 -15.497 -19.920 1.00 51.75 93 VAL A C 1
ATOM 697 O O . VAL A 1 93 ? -11.568 -15.857 -20.702 1.00 51.75 93 VAL A O 1
ATOM 700 N N . ILE A 1 94 ? -10.392 -16.173 -18.813 1.00 59.84 94 ILE A N 1
ATOM 701 C CA . ILE A 1 94 ? -11.293 -17.189 -18.284 1.00 59.84 94 ILE A CA 1
ATOM 702 C C . ILE A 1 94 ? -12.591 -16.451 -17.972 1.00 59.84 94 ILE A C 1
ATOM 704 O O . ILE A 1 94 ? -12.617 -15.548 -17.131 1.00 59.84 94 ILE A O 1
ATOM 708 N N . GLN A 1 95 ? -13.643 -16.773 -18.719 1.00 50.94 95 GLN A N 1
ATOM 709 C CA . GLN A 1 95 ? -14.974 -16.261 -18.454 1.00 50.94 95 GLN A CA 1
ATOM 710 C C . GLN A 1 95 ? -15.334 -16.725 -17.043 1.00 50.94 95 GLN A C 1
ATOM 712 O O . GLN A 1 95 ? -15.300 -17.922 -16.764 1.00 50.94 95 GLN A O 1
ATOM 717 N N . ARG A 1 96 ? -15.573 -15.777 -16.129 1.00 49.88 96 ARG A N 1
ATOM 718 C CA . ARG A 1 96 ? -16.063 -16.101 -14.791 1.00 49.88 96 ARG A CA 1
ATOM 719 C C . ARG A 1 96 ? -17.405 -16.794 -14.996 1.00 49.88 96 ARG A C 1
ATOM 721 O O . ARG A 1 96 ? -18.363 -16.147 -15.406 1.00 49.88 96 ARG A O 1
ATOM 728 N N . GLU A 1 97 ? -17.434 -18.100 -14.770 1.00 52.97 97 GLU A N 1
ATOM 729 C CA . GLU A 1 97 ? -18.683 -18.804 -14.545 1.00 52.97 97 GLU A CA 1
ATOM 730 C C . GLU A 1 97 ? -19.259 -18.187 -13.268 1.00 52.97 97 GLU A C 1
ATOM 732 O O . GLU A 1 97 ? -18.597 -18.153 -12.223 1.00 52.97 97 GLU A O 1
ATOM 737 N N . GLU A 1 98 ? -20.428 -17.561 -13.381 1.00 47.72 98 GLU A N 1
ATOM 738 C CA . GLU A 1 98 ? -21.228 -17.269 -12.202 1.00 47.72 98 GLU A CA 1
ATOM 739 C C . GLU A 1 98 ? -21.591 -18.637 -11.641 1.00 47.72 98 GLU A C 1
ATOM 741 O O . GLU A 1 98 ? -22.398 -19.360 -12.214 1.00 47.72 98 GLU A O 1
ATOM 746 N N . ILE A 1 99 ? -20.881 -19.042 -10.590 1.00 49.41 99 ILE A N 1
ATOM 747 C CA . ILE A 1 99 ? -21.268 -20.212 -9.822 1.00 49.41 99 ILE A CA 1
ATOM 748 C C . ILE A 1 99 ? -22.635 -19.847 -9.252 1.00 49.41 99 ILE A C 1
ATOM 750 O O . ILE A 1 99 ? -22.725 -19.007 -8.351 1.00 49.41 99 ILE A O 1
ATOM 754 N N . ASP A 1 100 ? -23.690 -20.431 -9.817 1.00 53.41 100 ASP A N 1
ATOM 755 C CA . ASP A 1 100 ? -24.984 -20.497 -9.158 1.00 53.41 100 ASP A CA 1
ATOM 756 C C . ASP A 1 100 ? -24.703 -20.979 -7.733 1.00 53.41 100 ASP A C 1
ATOM 758 O O . ASP A 1 100 ? -24.039 -21.998 -7.541 1.00 53.41 100 ASP A O 1
ATOM 762 N N . ASN A 1 101 ? -25.136 -20.208 -6.733 1.00 56.19 101 ASN A N 1
ATOM 763 C CA . ASN A 1 101 ? -24.916 -20.467 -5.305 1.00 56.19 101 ASN A CA 1
ATOM 764 C C . ASN A 1 101 ? -25.657 -21.729 -4.804 1.00 56.19 101 ASN A C 1
ATOM 766 O O . ASN A 1 101 ? -26.212 -21.749 -3.708 1.00 56.19 101 ASN A O 1
ATOM 770 N N . GLU A 1 102 ? -25.674 -22.804 -5.577 1.00 57.03 102 GLU A N 1
ATOM 771 C CA . GLU A 1 102 ? -25.990 -24.142 -5.117 1.00 57.03 102 GLU A CA 1
ATOM 772 C C . GLU A 1 102 ? -24.714 -24.671 -4.460 1.00 57.03 102 GLU A C 1
ATOM 774 O O . GLU A 1 102 ? -23.811 -25.187 -5.113 1.00 57.03 102 GLU A O 1
ATOM 779 N N . THR A 1 103 ? -24.606 -24.470 -3.146 1.00 46.97 103 THR A N 1
ATOM 780 C CA . THR A 1 103 ? -23.517 -25.041 -2.346 1.00 46.97 103 THR A CA 1
ATOM 781 C C . THR A 1 103 ? -23.621 -26.566 -2.459 1.00 46.97 103 THR A C 1
ATOM 783 O O . THR A 1 103 ? -24.592 -27.125 -1.940 1.00 46.97 103 THR A O 1
ATOM 786 N N . PRO A 1 104 ? -22.682 -27.279 -3.112 1.00 44.41 104 PRO A N 1
ATOM 787 C CA . PRO A 1 104 ? -22.726 -28.731 -3.119 1.00 44.41 104 PRO A CA 1
ATOM 788 C C . PRO A 1 104 ? -22.523 -29.190 -1.677 1.00 44.41 104 PRO A C 1
ATOM 790 O O . PRO A 1 104 ? -21.529 -28.833 -1.045 1.00 44.41 104 PRO A O 1
ATOM 793 N N . ALA A 1 105 ? -23.465 -29.970 -1.146 1.00 54.44 105 ALA A N 1
ATOM 794 C CA . ALA A 1 105 ? -23.458 -30.421 0.246 1.00 54.44 105 ALA A CA 1
ATOM 795 C C . ALA A 1 105 ? -22.228 -31.276 0.634 1.00 54.44 105 ALA A C 1
ATOM 797 O O . ALA A 1 105 ? -22.091 -31.629 1.805 1.00 54.44 105 ALA A O 1
ATOM 798 N N . ASP A 1 106 ? -21.339 -31.604 -0.314 1.00 45.94 106 ASP A N 1
ATOM 799 C CA . ASP A 1 106 ? -20.149 -32.430 -0.085 1.00 45.94 106 ASP A CA 1
ATOM 800 C C . ASP A 1 106 ? -18.798 -31.720 -0.273 1.00 45.94 106 ASP A C 1
ATOM 802 O O . ASP A 1 106 ? -17.775 -32.292 0.107 1.00 45.94 106 ASP A O 1
ATOM 806 N N . PHE A 1 107 ? -18.757 -30.470 -0.759 1.00 46.44 107 PHE A N 1
ATOM 807 C CA . PHE A 1 107 ? -17.489 -29.745 -0.881 1.00 46.44 107 PHE A CA 1
ATOM 808 C C . PHE A 1 107 ? -17.117 -29.112 0.460 1.00 46.44 107 PHE A C 1
ATOM 810 O O . PHE A 1 107 ? -17.101 -27.895 0.643 1.00 46.44 107 PHE A O 1
ATOM 817 N N . GLN A 1 108 ? -16.810 -29.972 1.429 1.00 45.78 108 GLN A N 1
ATOM 818 C CA . GLN A 1 108 ? -16.018 -29.586 2.582 1.00 45.78 108 GLN A CA 1
ATOM 819 C C . GLN A 1 108 ? -14.597 -29.345 2.083 1.00 45.78 108 GLN A C 1
ATOM 821 O O . GLN A 1 108 ? -13.754 -30.245 2.063 1.00 45.78 108 GLN A O 1
ATOM 826 N N . THR A 1 109 ? -14.306 -28.107 1.683 1.00 41.84 109 THR A N 1
ATOM 827 C CA . THR A 1 109 ? -12.933 -27.642 1.812 1.00 41.84 109 THR A CA 1
ATOM 828 C C . THR A 1 109 ? -12.614 -27.707 3.291 1.00 41.84 109 THR A C 1
ATOM 830 O O . THR A 1 109 ? -12.933 -26.814 4.068 1.00 41.84 109 THR A O 1
ATOM 833 N N . ASN A 1 110 ? -11.905 -28.760 3.675 1.00 37.53 110 ASN A N 1
ATOM 834 C CA . ASN A 1 110 ? -11.062 -28.751 4.858 1.00 37.53 110 ASN A CA 1
ATOM 835 C C . ASN A 1 110 ? -9.876 -27.801 4.613 1.00 37.53 110 ASN A C 1
ATOM 837 O O . ASN A 1 110 ? -8.719 -28.152 4.824 1.00 37.53 110 ASN A O 1
ATOM 841 N N . PHE A 1 111 ? -10.159 -26.575 4.156 1.00 42.97 111 PHE A N 1
ATOM 842 C CA . PHE A 1 111 ? -9.402 -25.448 4.636 1.00 42.97 111 PHE A CA 1
ATOM 843 C C . PHE A 1 111 ? -9.775 -25.428 6.108 1.00 42.97 111 PHE A C 1
ATOM 845 O O . PHE A 1 111 ? -10.868 -24.994 6.476 1.00 42.97 111 PHE A O 1
ATOM 852 N N . GLU A 1 112 ? -8.907 -25.986 6.949 1.00 32.59 112 GLU A N 1
ATOM 853 C CA . GLU A 1 112 ? -8.845 -25.500 8.311 1.00 32.59 112 GLU A CA 1
ATOM 854 C C . GLU A 1 112 ? -8.638 -23.996 8.160 1.00 32.59 112 GLU A C 1
ATOM 856 O O . GLU A 1 112 ? -7.538 -23.490 7.947 1.00 32.59 112 GLU A O 1
ATOM 861 N N . VAL A 1 113 ? -9.761 -23.278 8.183 1.00 42.31 113 VAL A N 1
ATOM 862 C CA . VAL A 1 113 ? -9.847 -21.942 8.717 1.00 42.31 113 VAL A CA 1
ATOM 863 C C . VAL A 1 113 ? -9.210 -22.130 10.072 1.00 42.31 113 VAL A C 1
ATOM 865 O O . VAL A 1 113 ? -9.860 -22.610 10.998 1.00 42.31 113 VAL A O 1
ATOM 868 N N . VAL A 1 114 ? -7.902 -21.883 10.141 1.00 38.22 114 VAL A N 1
ATOM 869 C CA . VAL A 1 114 ? -7.193 -21.806 11.400 1.00 38.22 114 VAL A CA 1
ATOM 870 C C . VAL A 1 114 ? -7.846 -20.625 12.084 1.00 38.22 114 VAL A C 1
ATOM 872 O O . VAL A 1 114 ? -7.517 -19.459 11.880 1.00 38.22 114 VAL A O 1
ATOM 875 N N . SER A 1 115 ? -8.886 -20.955 12.837 1.00 39.12 115 SER A N 1
ATOM 876 C CA . SER A 1 115 ? -9.440 -20.154 13.886 1.00 39.12 115 SER A CA 1
ATOM 877 C C . SER A 1 115 ? -8.314 -19.987 14.883 1.00 39.12 115 SER A C 1
ATOM 879 O O . SER A 1 115 ? -8.126 -20.781 15.799 1.00 39.12 115 SER A O 1
ATOM 881 N N . SER A 1 116 ? -7.547 -18.937 14.684 1.00 36.41 116 SER A N 1
ATOM 882 C CA . SER A 1 116 ? -7.132 -18.150 15.814 1.00 36.41 116 SER A CA 1
ATOM 883 C C . SER A 1 116 ? -7.258 -16.699 15.381 1.00 36.41 116 SER A C 1
ATOM 885 O O . SER A 1 116 ? -6.389 -16.204 14.661 1.00 36.41 116 SER A O 1
ATOM 887 N N . PRO A 1 117 ? -8.337 -15.988 15.767 1.00 41.50 117 PRO A N 1
ATOM 888 C CA . PRO A 1 117 ? -8.192 -14.558 15.928 1.00 41.50 117 PRO A CA 1
ATOM 889 C C . PRO A 1 117 ? -7.073 -14.421 16.953 1.00 41.50 117 PRO A C 1
ATOM 891 O O . PRO A 1 117 ? -7.278 -14.698 18.133 1.00 41.50 117 PRO A O 1
ATOM 894 N N . GLY A 1 118 ? -5.867 -14.092 16.493 1.00 40.50 118 GLY A N 1
ATOM 895 C CA . GLY A 1 118 ? -4.783 -13.703 17.374 1.00 40.50 118 GLY A CA 1
ATOM 896 C C . GLY A 1 118 ? -5.265 -12.490 18.154 1.00 40.50 118 GLY A C 1
ATOM 897 O O . GLY A 1 118 ? -5.178 -11.379 17.652 1.00 40.50 118 GLY A O 1
ATOM 898 N N . ASN A 1 119 ? -5.870 -12.734 19.316 1.00 46.47 119 ASN A N 1
ATOM 899 C CA . ASN A 1 119 ? -6.288 -11.762 20.319 1.00 46.47 119 ASN A CA 1
ATOM 900 C C . ASN A 1 119 ? -6.904 -10.466 19.755 1.00 46.47 119 ASN A C 1
ATOM 902 O O . ASN A 1 119 ? -6.572 -9.362 20.182 1.00 46.47 119 ASN A O 1
ATOM 906 N N . GLY A 1 120 ? -7.774 -10.597 18.755 1.00 53.88 120 GLY A N 1
ATOM 907 C CA . GLY A 1 120 ? -8.295 -9.459 18.019 1.00 53.88 120 GLY A CA 1
ATOM 908 C C . GLY A 1 120 ? -9.725 -9.127 18.396 1.00 53.88 120 GLY A C 1
ATOM 909 O O . GLY A 1 120 ? -10.650 -9.751 17.883 1.00 53.88 120 GLY A O 1
ATOM 910 N N . GLY A 1 121 ? -9.919 -8.179 19.312 1.00 71.25 121 GLY A N 1
ATOM 911 C CA . GLY A 1 121 ? -11.248 -7.649 19.621 1.00 71.25 121 GLY A CA 1
ATOM 912 C C . GLY A 1 121 ? -11.875 -6.900 18.436 1.00 71.25 121 GLY A C 1
ATOM 913 O O . GLY A 1 121 ? -11.294 -6.780 17.358 1.00 71.25 121 GLY A O 1
ATOM 914 N N . SER A 1 122 ? -13.068 -6.346 18.639 1.00 85.81 122 SER A N 1
ATOM 915 C CA . SER A 1 122 ? -13.586 -5.326 17.723 1.00 85.81 122 SER A CA 1
ATOM 916 C C . SER A 1 122 ? -12.874 -4.008 18.006 1.00 85.81 122 SER A C 1
ATOM 918 O O . SER A 1 122 ? -12.858 -3.555 19.150 1.00 85.81 122 SER A O 1
ATOM 920 N N . GLY A 1 123 ? -12.307 -3.394 16.973 1.00 90.25 123 GLY A N 1
ATOM 921 C CA . GLY A 1 123 ? -11.871 -2.005 17.010 1.00 90.25 123 GLY A CA 1
ATOM 922 C C . GLY A 1 123 ? -13.046 -1.038 16.866 1.00 90.25 123 GLY A C 1
ATOM 923 O O . GLY A 1 123 ? -14.217 -1.444 16.850 1.00 90.25 123 GLY A O 1
ATOM 924 N N . TRP A 1 124 ? -12.724 0.247 16.702 1.00 92.06 124 TRP A N 1
ATOM 925 C CA . TRP A 1 124 ? -13.712 1.271 16.375 1.00 92.06 124 TRP A CA 1
ATOM 926 C C . TRP A 1 124 ? -14.483 0.911 15.102 1.00 92.06 124 TRP A C 1
ATOM 928 O O . TRP A 1 124 ? -13.931 0.322 14.167 1.00 92.06 124 TRP A O 1
ATOM 938 N N . ASN A 1 125 ? -15.773 1.256 15.096 1.00 92.88 125 ASN A N 1
ATOM 939 C CA . ASN A 1 125 ? -16.707 1.073 13.982 1.00 92.88 125 ASN A CA 1
ATOM 940 C C . ASN A 1 125 ? -16.779 -0.363 13.433 1.00 92.88 125 ASN A C 1
ATOM 942 O O . ASN A 1 125 ? -16.984 -0.577 12.242 1.00 92.88 125 ASN A O 1
ATOM 946 N N . GLY A 1 126 ? -16.614 -1.360 14.310 1.00 87.56 126 GLY A N 1
ATOM 947 C CA . GLY A 1 126 ? -16.769 -2.775 13.956 1.00 87.56 126 GLY A CA 1
ATOM 948 C C . GLY A 1 126 ? -15.626 -3.344 13.113 1.00 87.56 126 GLY A C 1
ATOM 949 O O . GLY A 1 126 ? -15.718 -4.476 12.640 1.00 87.56 126 GLY A O 1
ATOM 950 N N . VAL A 1 127 ? -14.545 -2.584 12.917 1.00 92.81 127 VAL A N 1
ATOM 951 C CA . VAL A 1 127 ? -13.362 -3.054 12.194 1.00 92.81 127 VAL A CA 1
ATOM 952 C C . VAL A 1 127 ? -12.636 -4.089 13.060 1.00 92.81 127 VAL A C 1
ATOM 954 O O . VAL A 1 127 ? -12.306 -3.774 14.206 1.00 92.81 127 VAL A O 1
ATOM 957 N N . PRO A 1 128 ? -12.349 -5.305 12.557 1.00 91.88 128 PRO A N 1
ATOM 958 C CA . PRO A 1 128 ? -11.570 -6.291 13.301 1.00 91.88 128 PRO A CA 1
ATOM 959 C C . PRO A 1 128 ? -10.223 -5.709 13.726 1.00 91.88 128 PRO A C 1
ATOM 961 O O . PRO A 1 128 ? -9.512 -5.141 12.898 1.00 91.88 128 PRO A O 1
ATOM 964 N N . MET A 1 129 ? -9.872 -5.838 15.004 1.00 91.31 129 MET A N 1
ATOM 965 C CA . MET A 1 129 ? -8.585 -5.377 15.513 1.00 91.31 129 MET A CA 1
ATOM 966 C C . MET A 1 129 ? -7.580 -6.516 15.427 1.00 91.31 129 MET A C 1
ATOM 968 O O . MET A 1 129 ? -7.784 -7.553 16.039 1.00 91.31 129 MET A O 1
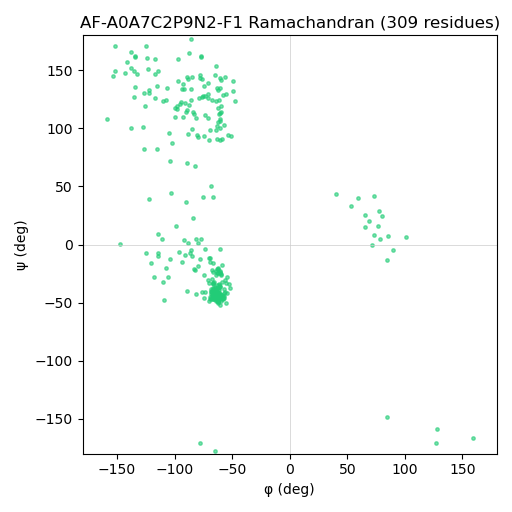ATOM 972 N N . TYR A 1 130 ? -6.469 -6.331 14.724 1.00 92.56 130 TYR A N 1
ATOM 973 C CA . TYR A 1 130 ? -5.353 -7.274 14.777 1.00 92.56 130 TYR A CA 1
ATOM 974 C C . TYR A 1 130 ? -4.175 -6.628 15.505 1.00 92.56 130 TYR A C 1
ATOM 976 O O . TYR A 1 130 ? -3.689 -5.575 15.093 1.00 92.56 130 TYR A O 1
ATOM 984 N N . ASP A 1 131 ? -3.694 -7.267 16.576 1.00 91.38 131 ASP A N 1
ATOM 985 C CA . ASP A 1 131 ? -2.467 -6.841 17.251 1.00 91.38 131 ASP A CA 1
ATOM 986 C C . ASP A 1 131 ? -1.250 -7.422 16.529 1.00 91.38 131 ASP A C 1
ATOM 988 O O . ASP A 1 131 ? -0.996 -8.625 16.587 1.00 91.38 131 ASP A O 1
ATOM 992 N N . GLN A 1 132 ? -0.446 -6.568 15.893 1.00 91.56 132 GLN A N 1
ATOM 993 C CA . GLN A 1 132 ? 0.768 -7.009 15.205 1.00 91.56 132 GLN A CA 1
ATOM 994 C C . GLN A 1 132 ? 1.761 -7.695 16.156 1.00 91.56 132 GLN A C 1
ATOM 996 O O . GLN A 1 132 ? 2.544 -8.537 15.715 1.00 91.56 132 GLN A O 1
ATOM 1001 N N . LYS A 1 133 ? 1.736 -7.382 17.464 1.00 89.88 133 LYS A N 1
ATOM 1002 C CA . LYS A 1 133 ? 2.619 -8.014 18.456 1.00 89.88 133 LYS A CA 1
ATOM 1003 C C . LYS A 1 133 ? 2.313 -9.494 18.657 1.00 89.88 133 LYS A C 1
ATOM 1005 O O . LYS A 1 133 ? 3.223 -10.224 19.040 1.00 89.88 133 LYS A O 1
ATOM 1010 N N . ALA A 1 134 ? 1.091 -9.937 18.356 1.00 88.75 134 ALA A N 1
ATOM 1011 C CA . ALA A 1 134 ? 0.707 -11.345 18.414 1.00 88.75 134 ALA A CA 1
ATOM 1012 C C . ALA A 1 134 ? 1.384 -12.196 17.321 1.00 88.75 134 ALA A C 1
ATOM 1014 O O . ALA A 1 134 ? 1.431 -13.416 17.435 1.00 88.75 134 ALA A O 1
ATOM 1015 N N . TYR A 1 135 ? 1.958 -11.567 16.290 1.00 88.31 135 TYR A N 1
ATOM 1016 C CA . TYR A 1 135 ? 2.569 -12.234 15.136 1.00 88.31 135 TYR A CA 1
ATOM 1017 C C . TYR A 1 135 ? 4.106 -12.226 15.222 1.00 88.31 135 TYR A C 1
ATOM 1019 O O . TYR A 1 135 ? 4.817 -11.920 14.261 1.00 88.31 135 TYR A O 1
ATOM 1027 N N . GLU A 1 136 ? 4.656 -12.521 16.404 1.00 87.25 136 GLU A N 1
ATOM 1028 C CA . GLU A 1 136 ? 6.110 -12.556 16.623 1.00 87.25 136 GLU A CA 1
ATOM 1029 C C . GLU A 1 136 ? 6.802 -13.780 16.018 1.00 87.25 136 GLU A C 1
ATOM 1031 O O . GLU A 1 136 ? 7.979 -13.709 15.662 1.00 87.25 136 GLU A O 1
ATOM 1036 N N . SER A 1 137 ? 6.061 -14.877 15.867 1.00 84.56 137 SER A N 1
ATOM 1037 C CA . SER A 1 137 ? 6.505 -16.104 15.205 1.00 84.56 137 SER A CA 1
ATOM 1038 C C . SER A 1 137 ? 6.282 -16.082 13.693 1.00 84.56 137 SER A C 1
ATOM 1040 O O . SER A 1 137 ? 6.731 -16.993 13.005 1.00 84.56 137 SER A O 1
ATOM 1042 N N . THR A 1 138 ? 5.599 -15.062 13.162 1.00 85.44 138 THR A N 1
ATOM 1043 C CA . THR A 1 138 ? 5.270 -14.961 11.738 1.00 85.44 138 THR A CA 1
ATOM 1044 C C . THR A 1 138 ? 6.385 -14.243 10.979 1.00 85.44 138 THR A C 1
ATOM 1046 O O . THR A 1 138 ? 6.585 -13.041 11.198 1.00 85.44 138 THR A O 1
ATOM 1049 N N . PRO A 1 139 ? 7.077 -14.911 10.041 1.00 84.12 139 PRO A N 1
ATOM 1050 C CA . PRO A 1 139 ? 8.128 -14.286 9.253 1.00 84.12 139 PRO A CA 1
ATOM 1051 C C . PRO A 1 139 ? 7.604 -13.107 8.435 1.00 84.12 139 PRO A C 1
ATOM 1053 O O . PRO A 1 139 ? 6.593 -13.185 7.738 1.00 84.12 139 PRO A O 1
ATOM 1056 N N . TYR A 1 140 ? 8.346 -12.007 8.461 1.00 85.56 140 TYR A N 1
ATOM 1057 C CA . TYR A 1 140 ? 8.125 -10.863 7.592 1.00 85.56 140 TYR A CA 1
ATOM 1058 C C . TYR A 1 140 ? 9.195 -10.904 6.508 1.00 85.56 140 TYR A C 1
ATOM 1060 O O . TYR A 1 140 ? 10.089 -10.059 6.429 1.00 85.56 140 TYR A O 1
ATOM 1068 N N . GLY A 1 141 ? 9.053 -11.869 5.599 1.00 74.94 141 GLY A N 1
ATOM 1069 C CA . GLY A 1 141 ? 9.988 -12.148 4.506 1.00 74.94 141 GLY A CA 1
ATOM 1070 C C . GLY A 1 141 ? 10.381 -13.628 4.499 1.00 74.94 141 GLY A C 1
ATOM 1071 O O . GLY A 1 141 ? 9.654 -14.434 5.075 1.00 74.94 141 GLY A O 1
ATOM 1072 N N . PRO A 1 142 ? 11.517 -14.000 3.884 1.00 73.50 142 PRO A N 1
ATOM 1073 C CA . PRO A 1 142 ? 12.041 -15.359 3.949 1.00 73.50 142 PRO A CA 1
ATOM 1074 C C . PRO A 1 142 ? 12.334 -15.721 5.407 1.00 73.50 142 PRO A C 1
ATOM 1076 O O . PRO A 1 142 ? 12.822 -14.874 6.155 1.00 73.50 142 PRO A O 1
ATOM 1079 N N . GLU A 1 143 ? 12.102 -16.970 5.809 1.00 77.38 143 GLU A N 1
ATOM 1080 C CA . GLU A 1 143 ? 12.368 -17.428 7.184 1.00 77.38 143 GLU A CA 1
ATOM 1081 C C . GLU A 1 143 ? 13.814 -17.179 7.622 1.00 77.38 143 GLU A C 1
ATOM 1083 O O . GLU A 1 143 ? 14.064 -16.809 8.766 1.00 77.38 143 GLU A O 1
ATOM 1088 N N . SER A 1 144 ? 14.763 -17.261 6.683 1.00 77.81 144 SER A N 1
ATOM 1089 C CA . SER A 1 144 ? 16.178 -16.948 6.914 1.00 77.81 144 SER A CA 1
ATOM 1090 C C . SER A 1 144 ? 16.430 -15.517 7.405 1.00 77.81 144 SER A C 1
ATOM 1092 O O . SER A 1 144 ? 17.512 -15.216 7.903 1.00 77.81 144 SER A O 1
ATOM 1094 N N . CYS A 1 145 ? 15.463 -14.615 7.234 1.00 74.88 145 CYS A N 1
ATOM 1095 C CA . CYS A 1 145 ? 15.529 -13.229 7.682 1.00 74.88 145 CYS A CA 1
ATOM 1096 C C . CYS A 1 145 ? 14.967 -13.014 9.092 1.00 74.88 145 CYS A C 1
ATOM 1098 O O . CYS A 1 145 ? 15.097 -11.905 9.619 1.00 74.88 145 CYS A O 1
ATOM 1100 N N . MET A 1 146 ? 14.330 -14.019 9.694 1.00 82.12 146 MET A N 1
ATOM 1101 C CA . MET A 1 146 ? 13.767 -13.916 11.034 1.00 82.12 146 MET A CA 1
ATOM 1102 C C . MET A 1 146 ? 14.844 -14.224 12.079 1.00 82.12 146 MET A C 1
ATOM 1104 O O . MET A 1 146 ? 15.466 -15.284 12.064 1.00 82.12 146 MET A O 1
ATOM 1108 N N . LYS A 1 147 ? 15.065 -13.295 13.010 1.00 78.06 147 LYS A N 1
ATOM 1109 C CA . LYS A 1 147 ? 15.889 -13.529 14.202 1.00 78.06 147 LYS A CA 1
ATOM 1110 C C . LYS A 1 147 ? 14.979 -13.935 15.351 1.00 78.06 147 LYS A C 1
ATOM 1112 O O . LYS A 1 147 ? 14.095 -13.160 15.699 1.00 78.06 147 LYS A O 1
ATOM 1117 N N . THR A 1 148 ? 15.213 -15.105 15.940 1.00 73.19 148 THR A N 1
ATOM 1118 C CA . THR A 1 148 ? 14.458 -15.633 17.089 1.00 73.19 148 THR A CA 1
ATOM 1119 C C . THR A 1 148 ? 15.176 -15.341 18.412 1.00 73.19 148 THR A C 1
ATOM 1121 O O . THR A 1 148 ? 16.399 -15.461 18.477 1.00 73.19 148 THR A O 1
ATOM 1124 N N . GLY A 1 149 ? 14.432 -14.997 19.468 1.00 68.50 149 GLY A N 1
ATOM 1125 C CA . GLY A 1 149 ? 14.953 -14.678 20.810 1.00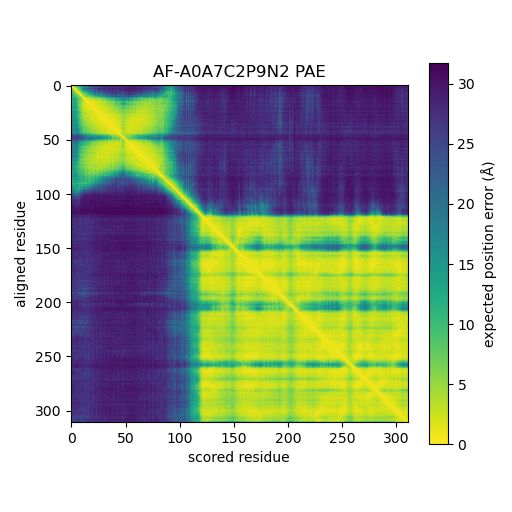 68.50 149 GLY A CA 1
ATOM 1126 C C . GLY A 1 149 ? 14.473 -13.324 21.353 1.00 68.50 149 GLY A C 1
ATOM 1127 O O . GLY A 1 149 ? 13.596 -12.678 20.773 1.00 68.50 149 GLY A O 1
ATOM 1128 N N . GLU A 1 150 ? 15.035 -12.869 22.473 1.00 58.59 150 GLU A N 1
ATOM 1129 C CA . GLU A 1 150 ? 14.742 -11.536 23.014 1.00 58.59 150 GLU A CA 1
ATOM 1130 C C . GLU A 1 150 ? 15.155 -10.453 21.997 1.00 58.59 150 GLU A C 1
ATOM 1132 O O . GLU A 1 150 ? 16.277 -10.451 21.494 1.00 58.59 150 GLU A O 1
ATOM 1137 N N . GLY A 1 151 ? 14.222 -9.572 21.617 1.00 63.31 151 GLY A N 1
ATOM 1138 C CA . GLY A 1 151 ? 14.442 -8.613 20.526 1.00 63.31 151 GLY A CA 1
ATOM 1139 C C . GLY A 1 151 ? 14.319 -9.205 19.112 1.00 63.31 151 GLY A C 1
ATOM 1140 O O . GLY A 1 151 ? 14.966 -8.712 18.187 1.00 63.31 151 GLY A O 1
ATOM 1141 N N . SER A 1 152 ? 13.505 -10.253 18.929 1.00 69.38 152 SER A N 1
ATOM 1142 C CA . SER A 1 152 ? 13.221 -10.854 17.614 1.00 69.38 152 SER A CA 1
ATOM 1143 C C . SER A 1 152 ? 12.825 -9.810 16.557 1.00 69.38 152 SER A C 1
ATOM 1145 O O . SER A 1 152 ? 11.959 -8.967 16.796 1.00 69.38 152 SER A O 1
ATOM 1147 N N . THR A 1 153 ? 13.441 -9.886 15.373 1.00 78.88 153 THR A N 1
ATOM 1148 C CA . THR A 1 153 ? 13.217 -8.972 14.235 1.00 78.88 153 THR A CA 1
ATOM 1149 C C . THR A 1 153 ? 13.065 -9.749 12.932 1.00 78.88 153 THR A C 1
ATOM 1151 O O . THR A 1 153 ? 13.461 -10.911 12.841 1.00 78.88 153 THR A O 1
ATOM 1154 N N . GLY A 1 154 ? 12.492 -9.114 11.909 1.00 83.12 154 GLY A N 1
ATOM 1155 C CA . GLY A 1 154 ? 12.182 -9.792 10.649 1.00 83.12 154 GLY A CA 1
ATOM 1156 C C . GLY A 1 154 ? 10.900 -10.610 10.702 1.00 83.12 154 GLY A C 1
ATOM 1157 O O . GLY A 1 154 ? 10.737 -11.544 9.924 1.00 83.12 154 GLY A O 1
ATOM 1158 N N . ASN A 1 155 ? 10.000 -10.240 11.607 1.00 87.31 155 ASN A N 1
ATOM 1159 C CA . ASN A 1 155 ? 8.676 -10.814 11.789 1.00 87.31 155 ASN A CA 1
ATOM 1160 C C . ASN A 1 155 ? 7.607 -9.714 11.718 1.00 87.31 155 ASN A C 1
ATOM 1162 O O . ASN A 1 155 ? 7.914 -8.518 11.640 1.00 87.31 155 ASN A O 1
ATOM 1166 N N . VAL A 1 156 ? 6.338 -10.116 11.677 1.00 89.81 156 VAL A N 1
ATOM 1167 C CA . VA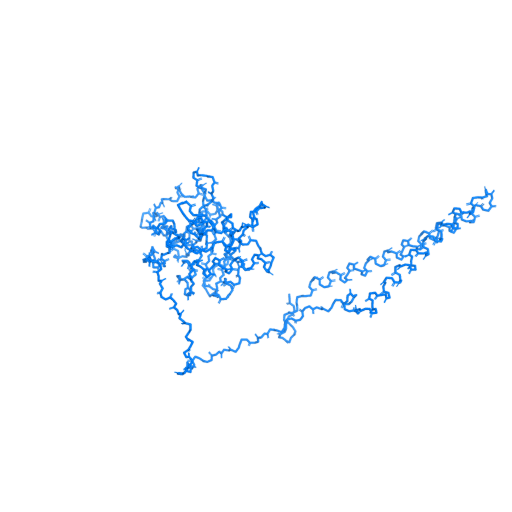L A 1 156 ? 5.214 -9.174 11.566 1.00 89.81 156 VAL A CA 1
ATOM 1168 C C . VAL A 1 156 ? 5.183 -8.240 12.780 1.00 89.81 156 VAL A C 1
ATOM 1170 O O . VAL A 1 156 ? 4.975 -7.043 12.607 1.00 89.81 156 VAL A O 1
ATOM 1173 N N . LYS A 1 157 ? 5.521 -8.719 13.982 1.00 90.19 157 LYS A N 1
ATOM 1174 C CA . LYS A 1 157 ? 5.667 -7.863 15.174 1.00 90.19 157 LYS A CA 1
ATOM 1175 C C . LYS A 1 157 ? 6.636 -6.695 14.976 1.00 90.19 157 LYS A C 1
ATOM 1177 O O . LYS A 1 157 ? 6.346 -5.594 15.432 1.00 90.19 157 LYS A O 1
ATOM 1182 N N . SER A 1 158 ? 7.784 -6.907 14.328 1.00 87.69 158 SER A N 1
ATOM 1183 C CA . SER A 1 158 ? 8.814 -5.868 14.190 1.00 87.69 158 SER A CA 1
ATOM 1184 C C . SER A 1 158 ? 8.575 -4.894 13.035 1.00 87.69 158 SER A C 1
ATOM 1186 O O . SER A 1 158 ? 9.177 -3.822 13.015 1.00 87.69 158 SER A O 1
ATOM 1188 N N . SER A 1 159 ? 7.777 -5.275 12.032 1.00 89.06 159 SER A N 1
ATOM 1189 C CA . SER A 1 159 ? 7.748 -4.572 10.735 1.00 89.06 159 SER A CA 1
ATOM 1190 C C . SER A 1 159 ? 6.380 -4.559 10.040 1.00 89.06 159 SER A C 1
ATOM 1192 O O . SER A 1 159 ? 6.258 -4.033 8.934 1.00 89.06 159 SER A O 1
ATOM 1194 N N . GLY A 1 160 ? 5.356 -5.151 10.649 1.00 92.12 160 GLY A N 1
ATOM 1195 C CA . GLY A 1 160 ? 4.109 -5.533 9.995 1.00 92.12 160 GLY A CA 1
ATOM 1196 C C . GLY A 1 160 ? 2.939 -4.573 10.182 1.00 92.12 160 GLY A C 1
ATOM 1197 O O . GLY A 1 160 ? 1.809 -4.964 9.896 1.00 92.12 160 GLY A O 1
ATOM 1198 N N . CYS A 1 161 ? 3.154 -3.331 10.625 1.00 94.94 161 CYS A N 1
ATOM 1199 C CA . CYS A 1 161 ? 2.052 -2.389 10.856 1.00 94.94 161 CYS A CA 1
ATOM 1200 C C . CYS A 1 161 ? 1.202 -2.164 9.593 1.00 94.94 161 CYS A C 1
ATOM 1202 O O . CYS A 1 161 ? -0.022 -2.136 9.683 1.00 94.94 161 CYS A O 1
ATOM 1204 N N . GLY A 1 162 ? 1.825 -2.103 8.409 1.00 95.88 162 GLY A N 1
ATOM 1205 C CA . GLY A 1 162 ? 1.118 -1.932 7.136 1.00 95.88 162 GLY A CA 1
ATOM 1206 C C . GLY A 1 162 ? 0.293 -3.151 6.715 1.00 95.88 162 GLY A C 1
ATOM 1207 O O . GLY A 1 162 ? -0.876 -3.005 6.369 1.00 95.88 162 GLY A O 1
ATOM 1208 N N . VAL A 1 163 ? 0.856 -4.362 6.793 1.00 95.56 163 VAL A N 1
ATOM 1209 C CA . VAL A 1 163 ? 0.111 -5.599 6.468 1.00 95.56 163 VAL A CA 1
ATOM 1210 C C . VAL A 1 163 ? -1.012 -5.868 7.464 1.00 95.56 163 VAL A C 1
ATOM 1212 O O . VAL A 1 163 ? -2.075 -6.346 7.081 1.00 95.56 163 VAL A O 1
ATOM 1215 N N . THR A 1 164 ? -0.804 -5.496 8.728 1.00 96.44 164 THR A N 1
ATOM 1216 C CA . THR A 1 164 ? -1.812 -5.628 9.781 1.00 96.44 164 THR A CA 1
ATOM 1217 C C . THR A 1 164 ? -2.955 -4.643 9.545 1.00 96.44 164 THR A C 1
ATOM 1219 O O . THR A 1 164 ? -4.113 -5.047 9.564 1.00 96.44 164 THR A O 1
ATOM 1222 N N . ALA A 1 165 ? -2.651 -3.380 9.223 1.00 97.75 165 ALA A N 1
ATOM 1223 C CA . ALA A 1 165 ? -3.657 -2.383 8.850 1.00 97.75 165 ALA A CA 1
ATOM 1224 C C . ALA A 1 165 ? -4.476 -2.810 7.621 1.00 97.75 165 ALA A C 1
ATOM 1226 O O . ALA A 1 165 ? -5.703 -2.717 7.631 1.00 97.75 165 ALA A O 1
ATOM 1227 N N . PHE A 1 166 ? -3.818 -3.346 6.589 1.00 97.50 166 PHE A N 1
ATOM 1228 C CA . PHE A 1 166 ? -4.509 -3.858 5.405 1.00 97.50 166 PHE A CA 1
ATOM 1229 C C . PHE A 1 166 ? -5.400 -5.063 5.715 1.00 97.50 166 PHE A C 1
ATOM 1231 O O . PHE A 1 166 ? -6.518 -5.134 5.205 1.00 97.50 166 PHE A O 1
ATOM 1238 N N . ALA A 1 167 ? -4.947 -5.981 6.575 1.00 95.88 167 ALA A N 1
ATOM 1239 C CA . ALA A 1 167 ? -5.758 -7.110 7.022 1.00 95.88 167 ALA A CA 1
ATOM 1240 C C . ALA A 1 167 ? -7.017 -6.645 7.771 1.00 95.88 167 ALA A C 1
ATOM 1242 O O . ALA A 1 167 ? -8.098 -7.172 7.509 1.00 95.88 167 ALA A O 1
ATOM 1243 N N . MET A 1 168 ? -6.900 -5.636 8.648 1.00 95.75 168 MET A N 1
ATOM 1244 C CA . MET A 1 168 ? -8.040 -5.057 9.374 1.00 95.75 168 MET A CA 1
ATOM 1245 C C . MET A 1 168 ? -9.080 -4.468 8.411 1.00 95.75 168 MET A C 1
ATOM 1247 O O . MET A 1 168 ? -10.252 -4.841 8.468 1.00 95.75 168 MET A O 1
ATOM 1251 N N . VAL A 1 169 ? -8.651 -3.604 7.482 1.00 97.12 169 VAL A N 1
ATOM 1252 C CA . VAL A 1 169 ? -9.550 -2.965 6.502 1.00 97.12 169 VAL A CA 1
ATOM 1253 C C . VAL A 1 169 ? -10.186 -3.994 5.573 1.00 97.12 169 VAL A C 1
ATOM 1255 O O . VAL A 1 169 ? -11.402 -4.003 5.405 1.00 97.12 169 VAL A O 1
ATOM 1258 N N . SER A 1 170 ? -9.397 -4.913 5.017 1.00 94.19 170 SER A N 1
ATOM 1259 C CA . SER A 1 170 ? -9.915 -5.946 4.111 1.00 94.19 170 SER A CA 1
ATOM 1260 C C . SER A 1 170 ? -10.924 -6.863 4.810 1.00 94.19 170 SER A C 1
ATOM 1262 O O . SER A 1 170 ? -11.956 -7.194 4.225 1.00 94.19 170 SER A O 1
ATOM 1264 N N . SER A 1 171 ? -10.671 -7.207 6.080 1.00 91.19 171 SER A N 1
ATOM 1265 C CA . SER A 1 171 ? -11.595 -7.993 6.909 1.00 91.19 171 SER A CA 1
ATOM 1266 C C . SER A 1 171 ? -12.897 -7.257 7.189 1.00 91.19 171 SER A C 1
ATOM 1268 O O . SER A 1 171 ? -13.966 -7.843 7.021 1.00 91.19 171 SER A O 1
ATOM 1270 N N . ALA A 1 172 ? -12.833 -5.969 7.536 1.00 91.12 172 ALA A N 1
ATOM 1271 C CA . ALA A 1 172 ? -14.024 -5.139 7.728 1.00 91.12 172 ALA A CA 1
ATOM 1272 C C . ALA A 1 172 ? -14.868 -5.025 6.447 1.00 91.12 172 ALA A C 1
ATOM 1274 O O . ALA A 1 172 ? -16.097 -5.039 6.495 1.00 91.12 172 ALA A O 1
ATOM 1275 N N . LEU A 1 173 ? -14.214 -4.990 5.284 1.00 91.25 173 LEU A N 1
ATOM 1276 C CA . LEU A 1 173 ? -14.875 -4.933 3.981 1.00 91.25 173 LEU A CA 1
ATOM 1277 C C . LEU A 1 173 ? -15.360 -6.306 3.481 1.00 91.25 173 LEU A C 1
ATOM 1279 O O . LEU A 1 173 ? -15.941 -6.394 2.401 1.00 91.25 173 LEU A O 1
ATOM 1283 N N . GLY A 1 174 ? -15.240 -7.366 4.284 1.00 84.06 174 GLY A N 1
ATOM 1284 C CA . GLY A 1 174 ? -15.832 -8.682 4.015 1.00 84.06 174 GLY A CA 1
ATOM 1285 C C . GLY A 1 174 ? -14.866 -9.725 3.454 1.00 84.06 174 GLY A C 1
ATOM 1286 O O . GLY A 1 174 ? -15.294 -10.829 3.124 1.00 84.06 174 GLY A O 1
ATOM 1287 N N . THR A 1 175 ? -13.570 -9.420 3.375 1.00 83.75 175 THR A N 1
ATOM 1288 C CA . THR A 1 175 ? -12.544 -10.368 2.918 1.00 83.75 175 THR A CA 1
ATOM 1289 C C . THR A 1 175 ? -11.851 -11.013 4.105 1.00 83.75 175 THR A C 1
ATOM 1291 O O . THR A 1 175 ? -11.15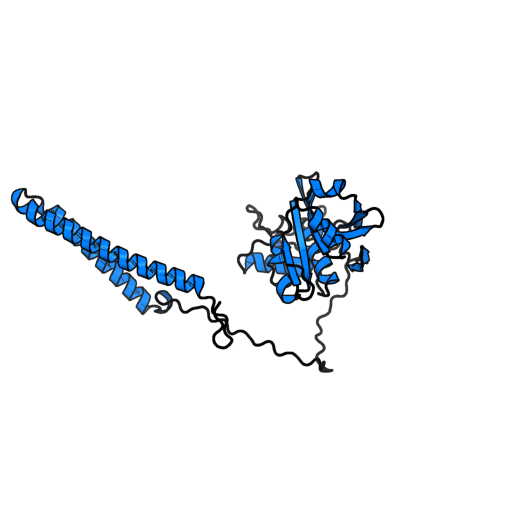7 -10.347 4.861 1.00 83.75 175 THR A O 1
ATOM 1294 N N . ARG A 1 176 ? -11.979 -12.330 4.263 1.00 82.56 176 ARG A N 1
ATOM 1295 C CA . ARG A 1 176 ? -11.336 -13.053 5.370 1.00 82.56 176 ARG A CA 1
ATOM 1296 C C . ARG A 1 176 ? -9.830 -13.193 5.1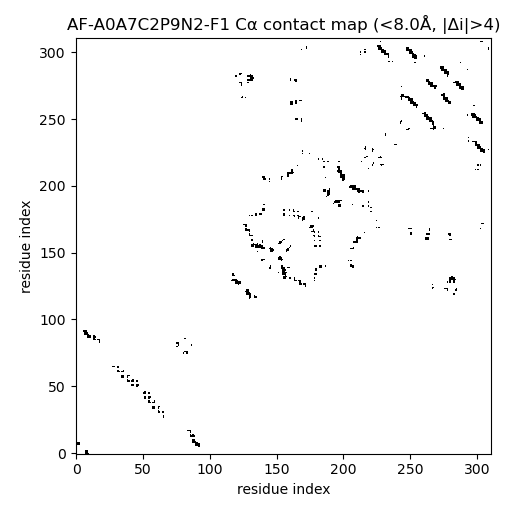32 1.00 82.56 176 ARG A C 1
ATOM 1298 O O . ARG A 1 176 ? -9.396 -14.139 4.484 1.00 82.56 176 ARG A O 1
ATOM 1305 N N . VAL A 1 177 ? -9.045 -12.255 5.658 1.00 87.25 177 VAL A N 1
ATOM 1306 C CA . VAL A 1 177 ? -7.575 -12.271 5.608 1.00 87.25 177 VAL A CA 1
ATOM 1307 C C . VAL A 1 177 ? -6.975 -11.919 6.962 1.00 87.25 177 VAL A C 1
ATOM 1309 O O . VAL A 1 177 ? -7.525 -11.125 7.723 1.00 87.25 177 VAL A O 1
ATOM 1312 N N . THR A 1 178 ? -5.807 -12.480 7.239 1.00 89.88 178 THR A N 1
ATOM 1313 C CA . THR A 1 178 ? -5.030 -12.236 8.454 1.00 89.88 178 THR A CA 1
ATOM 1314 C C . THR A 1 178 ? -3.677 -11.600 8.106 1.00 89.88 178 THR A C 1
ATOM 1316 O O . THR A 1 178 ? -3.221 -11.690 6.959 1.00 89.88 178 THR A O 1
ATOM 1319 N N . PRO A 1 179 ? -3.009 -10.930 9.063 1.00 92.06 179 PRO A N 1
ATOM 1320 C CA . PRO A 1 179 ? -1.706 -10.303 8.843 1.00 92.06 179 PRO A CA 1
ATOM 1321 C C . PRO A 1 179 ? -0.639 -11.235 8.254 1.00 92.06 179 PRO A C 1
ATOM 1323 O O . PRO A 1 179 ? 0.174 -10.775 7.457 1.00 92.06 179 PRO A O 1
ATOM 1326 N N . ASP A 1 180 ? -0.641 -12.526 8.590 1.00 88.31 180 ASP A N 1
ATOM 1327 C CA . ASP A 1 180 ? 0.268 -13.530 8.027 1.00 88.31 180 ASP A CA 1
ATOM 1328 C C . ASP A 1 180 ? 0.006 -13.789 6.534 1.00 88.31 180 ASP A C 1
ATOM 1330 O O . ASP A 1 180 ? 0.947 -13.715 5.740 1.00 88.31 180 ASP A O 1
ATOM 1334 N N . ILE A 1 181 ? -1.256 -13.973 6.125 1.00 89.00 181 ILE A N 1
ATOM 1335 C CA . ILE A 1 181 ? -1.640 -14.141 4.712 1.00 89.00 181 ILE A CA 1
ATOM 1336 C C . ILE A 1 181 ? -1.241 -12.904 3.902 1.00 89.00 181 ILE A C 1
ATOM 1338 O O . ILE A 1 181 ? -0.660 -13.018 2.816 1.00 89.00 181 ILE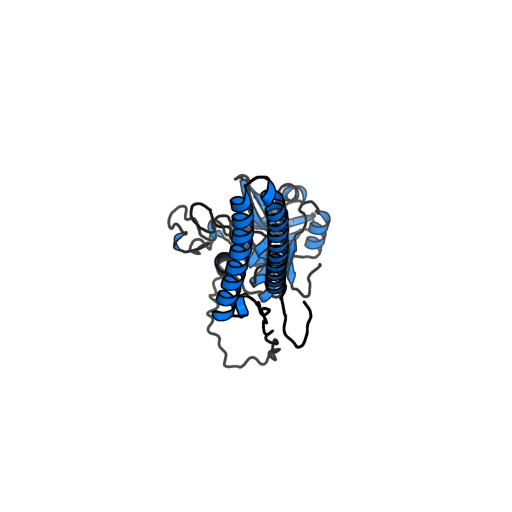 A O 1
ATOM 1342 N N . VAL A 1 182 ? -1.513 -11.708 4.434 1.00 93.25 182 VAL A N 1
ATOM 1343 C CA . VAL A 1 182 ? -1.149 -10.443 3.779 1.00 93.25 182 VAL A CA 1
ATOM 1344 C C . VAL A 1 182 ? 0.373 -10.298 3.691 1.00 93.25 182 VAL A C 1
ATOM 1346 O O . VAL A 1 182 ? 0.902 -9.949 2.635 1.00 93.25 182 VAL A O 1
ATOM 1349 N N . ALA A 1 183 ? 1.101 -10.609 4.768 1.00 90.62 183 ALA A N 1
ATOM 1350 C CA . ALA A 1 183 ? 2.561 -10.537 4.803 1.00 90.62 183 ALA A CA 1
ATOM 1351 C C . ALA A 1 183 ? 3.226 -11.462 3.784 1.00 90.62 183 ALA A C 1
ATOM 1353 O O . ALA A 1 183 ? 4.194 -11.042 3.137 1.00 90.62 183 ALA A O 1
ATOM 1354 N N . GLN A 1 184 ? 2.726 -12.692 3.652 1.00 86.19 184 GLN A N 1
ATOM 1355 C CA . GLN A 1 184 ? 3.213 -13.669 2.681 1.00 86.19 184 GLN A CA 1
ATOM 1356 C C . GLN A 1 184 ? 2.877 -13.240 1.256 1.00 86.19 184 GLN A C 1
ATOM 1358 O O . GLN A 1 184 ? 3.761 -13.227 0.405 1.00 86.19 184 GLN A O 1
ATOM 1363 N N . THR A 1 185 ? 1.644 -12.800 1.006 1.00 88.06 185 THR A N 1
ATOM 1364 C CA . THR A 1 185 ? 1.214 -12.407 -0.341 1.00 88.06 185 THR A CA 1
ATOM 1365 C C . THR A 1 185 ? 1.979 -11.193 -0.856 1.00 88.06 185 THR A C 1
ATOM 1367 O O . THR A 1 185 ? 2.552 -11.238 -1.939 1.00 88.06 185 THR A O 1
ATOM 1370 N N . PHE A 1 186 ? 2.089 -10.125 -0.062 1.00 91.38 186 PHE A N 1
ATOM 1371 C CA . PHE A 1 186 ? 2.838 -8.941 -0.495 1.00 91.38 186 PHE A CA 1
ATOM 1372 C C . PHE A 1 186 ? 4.329 -9.246 -0.704 1.00 91.38 186 PHE A C 1
ATOM 1374 O O . PHE A 1 186 ? 5.009 -8.556 -1.467 1.00 91.38 186 PHE A O 1
ATOM 1381 N N . TRP A 1 187 ? 4.865 -10.251 -0.006 1.00 87.06 187 TRP A N 1
ATOM 1382 C CA . TRP A 1 187 ? 6.237 -10.709 -0.201 1.00 87.06 187 TRP A CA 1
ATOM 1383 C C . TRP A 1 187 ? 6.403 -11.504 -1.493 1.00 87.06 187 TRP A C 1
ATOM 1385 O O . TRP A 1 187 ? 7.333 -11.236 -2.249 1.00 87.06 187 TRP A O 1
ATOM 1395 N N . ASP A 1 188 ? 5.487 -12.429 -1.756 1.00 85.62 188 ASP A N 1
ATOM 1396 C CA . ASP A 1 188 ? 5.411 -13.213 -2.987 1.00 85.62 188 ASP A CA 1
ATOM 1397 C C . ASP A 1 188 ? 5.352 -12.302 -4.222 1.00 85.62 188 ASP A C 1
ATOM 1399 O O . ASP A 1 188 ? 6.216 -12.386 -5.093 1.00 85.62 188 ASP A O 1
ATOM 1403 N N . GLU A 1 189 ? 4.457 -11.312 -4.226 1.00 86.44 189 GLU A N 1
ATOM 1404 C CA . GLU A 1 189 ? 4.366 -10.315 -5.302 1.00 86.44 189 GLU A CA 1
ATOM 1405 C C . GLU A 1 189 ? 5.658 -9.493 -5.446 1.00 86.44 189 GLU A C 1
ATOM 1407 O O . GLU A 1 189 ? 6.073 -9.126 -6.549 1.00 86.44 189 GLU A O 1
ATOM 1412 N N . THR A 1 190 ? 6.340 -9.221 -4.329 1.00 85.62 190 THR A N 1
ATOM 1413 C CA . THR A 1 190 ? 7.623 -8.509 -4.352 1.00 85.62 190 THR A CA 1
ATOM 1414 C C . THR A 1 190 ? 8.734 -9.345 -4.995 1.00 85.62 190 THR A C 1
ATOM 1416 O O . THR A 1 190 ? 9.589 -8.809 -5.701 1.00 85.62 190 THR A O 1
ATOM 1419 N N . LEU A 1 191 ? 8.754 -10.656 -4.753 1.00 81.75 191 LEU A N 1
ATOM 1420 C CA . LEU A 1 191 ? 9.782 -11.548 -5.286 1.00 81.75 191 LEU A CA 1
ATOM 1421 C C . LEU A 1 191 ? 9.518 -11.964 -6.731 1.00 81.75 191 LEU A C 1
ATOM 1423 O O . LEU A 1 191 ? 10.453 -11.993 -7.532 1.00 81.75 191 LEU A O 1
ATOM 1427 N N . ASN A 1 192 ? 8.267 -12.286 -7.046 1.00 80.62 192 ASN A N 1
ATOM 1428 C CA . ASN A 1 192 ? 7.907 -13.023 -8.252 1.00 80.62 192 ASN A CA 1
ATOM 1429 C C . ASN A 1 192 ? 7.226 -12.150 -9.312 1.00 80.62 192 ASN A C 1
ATOM 1431 O O . ASN A 1 192 ? 7.261 -12.491 -10.491 1.00 80.62 192 ASN A O 1
ATOM 1435 N N . GLU A 1 193 ? 6.665 -11.001 -8.927 1.00 82.19 193 GLU A N 1
ATOM 1436 C CA . GLU A 1 193 ? 5.876 -10.146 -9.828 1.00 82.19 193 GLU A CA 1
ATOM 1437 C C . GLU A 1 193 ? 6.530 -8.778 -10.087 1.00 82.19 193 GLU A C 1
ATOM 1439 O O . GLU A 1 193 ? 5.931 -7.883 -10.684 1.00 82.19 193 GLU A O 1
ATOM 1444 N N . GLY A 1 194 ? 7.777 -8.590 -9.638 1.00 82.19 194 GLY A N 1
ATOM 1445 C CA . GLY A 1 194 ? 8.521 -7.338 -9.816 1.00 82.19 194 GLY A CA 1
ATOM 1446 C C . GLY A 1 194 ? 7.912 -6.145 -9.072 1.00 82.19 194 GLY A C 1
ATOM 1447 O O . GLY A 1 194 ? 8.262 -4.997 -9.357 1.00 82.19 194 GLY A O 1
ATOM 1448 N N . LYS A 1 195 ? 6.998 -6.395 -8.127 1.00 88.00 195 LYS A N 1
ATOM 1449 C CA . LYS A 1 195 ? 6.425 -5.366 -7.258 1.00 88.00 195 LYS A CA 1
ATOM 1450 C C . LYS A 1 195 ? 7.419 -4.995 -6.158 1.00 88.00 195 LYS A C 1
ATOM 1452 O O . LYS A 1 195 ? 8.366 -5.716 -5.869 1.00 88.00 195 LYS A O 1
ATOM 1457 N N . ASN A 1 196 ? 7.215 -3.845 -5.522 1.00 87.31 196 ASN A N 1
ATOM 1458 C CA . ASN A 1 196 ? 8.039 -3.400 -4.392 1.00 87.31 196 ASN A CA 1
ATOM 1459 C C . ASN A 1 196 ? 7.182 -3.155 -3.142 1.00 87.31 196 ASN A C 1
ATOM 1461 O O . ASN A 1 196 ? 7.373 -2.178 -2.421 1.00 87.31 196 ASN A O 1
ATOM 1465 N N . PHE A 1 197 ? 6.196 -4.024 -2.914 1.00 90.94 197 PHE A N 1
ATOM 1466 C CA . PHE A 1 197 ? 5.242 -3.910 -1.808 1.00 90.94 197 PHE A CA 1
ATOM 1467 C C . PHE A 1 197 ? 5.898 -4.114 -0.447 1.00 90.94 197 PHE A C 1
ATOM 1469 O O . PHE A 1 197 ? 5.488 -3.508 0.544 1.00 90.94 197 PHE A O 1
ATOM 1476 N N . ARG A 1 198 ? 6.958 -4.920 -0.394 1.00 88.56 198 ARG A N 1
ATOM 1477 C CA . ARG A 1 198 ? 7.765 -5.145 0.806 1.00 88.56 198 ARG A CA 1
ATOM 1478 C C . ARG A 1 198 ? 9.238 -4.878 0.496 1.00 88.56 198 ARG A C 1
ATOM 1480 O O . ARG A 1 198 ? 9.980 -5.817 0.210 1.00 88.56 198 ARG A O 1
ATOM 1487 N N . PRO A 1 199 ? 9.674 -3.604 0.525 1.00 79.69 199 PRO A N 1
ATOM 1488 C CA . PRO A 1 199 ? 10.989 -3.218 0.037 1.00 79.69 199 PRO A CA 1
ATOM 1489 C C . PRO A 1 199 ? 12.110 -3.967 0.749 1.00 79.69 199 PRO A C 1
ATOM 1491 O O . PRO A 1 199 ? 12.192 -4.004 1.981 1.00 79.69 199 PRO A O 1
ATOM 1494 N N . ARG A 1 200 ? 12.994 -4.561 -0.057 1.00 75.56 200 ARG A N 1
ATOM 1495 C CA . ARG A 1 200 ? 14.156 -5.294 0.442 1.00 75.56 200 ARG A CA 1
ATOM 1496 C C . ARG A 1 200 ? 15.177 -4.331 1.028 1.00 75.56 200 ARG A C 1
ATOM 1498 O O . ARG A 1 200 ? 15.466 -3.275 0.467 1.00 75.56 200 ARG A O 1
ATOM 1505 N N . ASN A 1 201 ? 15.763 -4.723 2.146 1.00 73.81 201 ASN A N 1
ATOM 1506 C CA . ASN A 1 201 ? 16.982 -4.122 2.643 1.00 73.81 201 ASN A CA 1
ATOM 1507 C C . ASN A 1 201 ? 18.118 -4.473 1.670 1.00 73.81 201 ASN A C 1
ATOM 1509 O O . ASN A 1 201 ? 18.348 -5.646 1.387 1.00 73.81 201 ASN A O 1
ATOM 1513 N N . ALA A 1 202 ? 18.810 -3.460 1.149 1.00 68.69 202 ALA A N 1
ATOM 1514 C CA . ALA A 1 202 ? 19.850 -3.643 0.137 1.00 68.69 202 ALA A CA 1
ATOM 1515 C C . ALA A 1 202 ? 21.047 -4.477 0.633 1.00 68.69 202 ALA A C 1
ATOM 1517 O O . ALA A 1 202 ? 21.728 -5.103 -0.173 1.00 68.69 202 ALA A O 1
ATOM 1518 N N . THR A 1 203 ? 21.283 -4.508 1.946 1.00 66.12 203 THR A N 1
ATOM 1519 C CA . THR A 1 203 ? 22.400 -5.227 2.568 1.00 66.12 203 THR A CA 1
ATOM 1520 C C . THR A 1 203 ? 22.034 -6.667 2.909 1.00 66.12 203 THR A C 1
ATOM 1522 O O . THR A 1 203 ? 22.854 -7.563 2.743 1.00 66.12 203 THR A O 1
ATOM 1525 N N . THR A 1 204 ? 20.816 -6.907 3.401 1.00 67.69 204 THR A N 1
ATOM 1526 C CA . THR A 1 204 ? 20.407 -8.240 3.883 1.00 67.69 204 THR A CA 1
ATOM 1527 C C . THR A 1 204 ? 19.496 -8.993 2.918 1.00 67.69 204 THR A C 1
ATOM 1529 O O . THR A 1 204 ? 19.253 -10.178 3.112 1.00 67.69 204 THR A O 1
ATOM 1532 N N . GLY A 1 205 ? 18.953 -8.331 1.892 1.00 69.94 205 GLY A N 1
ATOM 1533 C CA . GLY A 1 205 ? 17.949 -8.897 0.984 1.00 69.94 205 GLY A CA 1
ATOM 1534 C C . GLY A 1 205 ? 16.563 -9.091 1.619 1.00 69.94 205 GLY A C 1
ATOM 1535 O O . GLY A 1 205 ? 15.634 -9.526 0.941 1.00 69.94 205 GLY A O 1
ATOM 1536 N N . CYS A 1 206 ? 16.396 -8.745 2.897 1.00 71.56 206 CYS A N 1
ATOM 1537 C CA . CYS A 1 206 ? 15.192 -9.023 3.676 1.00 71.56 206 CYS A CA 1
ATOM 1538 C C . CYS A 1 206 ? 14.140 -7.908 3.561 1.00 71.56 206 CYS A C 1
ATOM 1540 O O . CYS A 1 206 ? 14.480 -6.728 3.590 1.00 71.56 206 CYS A O 1
ATOM 1542 N N . GLY A 1 207 ? 12.850 -8.258 3.511 1.00 66.31 207 GLY A N 1
ATOM 1543 C CA . GLY A 1 207 ? 11.713 -7.320 3.438 1.00 66.31 207 GLY A CA 1
ATOM 1544 C C . GLY A 1 207 ? 11.362 -6.608 4.748 1.00 66.31 207 GLY A C 1
ATOM 1545 O O . GLY A 1 207 ? 10.185 -6.501 5.084 1.00 66.31 207 GLY A O 1
ATOM 1546 N N . GLN A 1 208 ? 12.364 -6.176 5.517 1.00 74.19 208 GLN A N 1
ATOM 1547 C CA . GLN A 1 208 ? 12.209 -5.640 6.879 1.00 74.19 208 GLN A CA 1
ATOM 1548 C C . GLN A 1 208 ? 11.889 -4.136 6.923 1.00 74.19 208 GLN A C 1
ATOM 1550 O O . GLN A 1 208 ? 11.619 -3.594 7.990 1.00 74.19 208 GLN A O 1
ATOM 1555 N N . ASN A 1 209 ? 11.871 -3.455 5.773 1.00 80.06 209 ASN A N 1
ATOM 1556 C CA . ASN A 1 209 ? 11.660 -2.005 5.677 1.00 80.06 209 ASN A CA 1
ATOM 1557 C C . ASN A 1 209 ? 10.168 -1.598 5.688 1.00 80.06 209 ASN A C 1
ATOM 1559 O O . ASN A 1 209 ? 9.812 -0.526 5.200 1.00 80.06 209 ASN A O 1
ATOM 1563 N N . GLY A 1 210 ? 9.290 -2.448 6.227 1.00 88.12 210 GLY A N 1
ATOM 1564 C CA . GLY A 1 210 ? 7.851 -2.195 6.321 1.00 88.12 210 GLY A CA 1
ATOM 1565 C C . GLY A 1 210 ? 7.066 -2.567 5.060 1.00 88.12 210 GLY A C 1
ATOM 1566 O O . GLY A 1 210 ? 7.380 -3.546 4.379 1.00 88.12 210 GLY A O 1
ATOM 1567 N N . THR A 1 211 ? 5.991 -1.826 4.795 1.00 92.50 211 THR A N 1
ATOM 1568 C CA . THR A 1 211 ? 5.077 -2.025 3.658 1.00 92.50 211 THR A CA 1
ATOM 1569 C C . THR A 1 211 ? 5.032 -0.750 2.820 1.00 92.50 211 THR A C 1
ATOM 1571 O O . THR A 1 211 ? 4.837 0.344 3.359 1.00 92.50 211 THR A O 1
ATOM 1574 N N . ALA A 1 212 ? 5.202 -0.864 1.506 1.00 92.44 212 ALA A N 1
ATOM 1575 C CA . ALA A 1 212 ? 4.952 0.245 0.595 1.00 92.44 212 ALA A CA 1
ATOM 1576 C C . ALA A 1 212 ? 3.441 0.446 0.434 1.00 92.44 212 ALA A C 1
ATOM 1578 O O . ALA A 1 212 ? 2.703 -0.518 0.248 1.00 92.44 212 ALA A O 1
ATOM 1579 N N . SER A 1 213 ? 2.982 1.698 0.463 1.00 92.44 213 SER A N 1
ATOM 1580 C CA . SER A 1 213 ? 1.554 2.022 0.368 1.00 92.44 213 SER A CA 1
ATOM 1581 C C . SER A 1 213 ? 0.912 1.581 -0.953 1.00 92.44 213 SER A C 1
ATOM 1583 O O . SER A 1 213 ? -0.294 1.377 -0.996 1.00 92.44 213 SER A O 1
ATOM 1585 N N . SER A 1 214 ? 1.706 1.356 -2.008 1.00 93.56 214 SER A N 1
ATOM 1586 C CA . SER A 1 214 ? 1.219 0.818 -3.288 1.00 93.56 214 SER A CA 1
ATOM 1587 C C . SER A 1 214 ? 0.667 -0.589 -3.187 1.00 93.56 214 SER A C 1
ATOM 1589 O O . SER A 1 214 ? -0.185 -0.958 -3.989 1.00 93.56 214 SER A O 1
ATOM 1591 N N . ALA A 1 215 ? 1.063 -1.350 -2.167 1.00 95.06 215 ALA A N 1
ATOM 1592 C CA . ALA A 1 215 ? 0.485 -2.661 -1.908 1.00 95.06 215 ALA A CA 1
ATOM 1593 C C . ALA A 1 215 ? -1.030 -2.580 -1.670 1.00 95.06 215 ALA A C 1
ATOM 1595 O O . ALA A 1 215 ? -1.773 -3.477 -2.051 1.00 95.06 215 ALA A O 1
ATOM 1596 N N . PHE A 1 216 ? -1.501 -1.475 -1.091 1.00 96.38 216 PHE A N 1
ATOM 1597 C CA . PHE A 1 216 ? -2.902 -1.288 -0.726 1.00 96.38 216 PHE A CA 1
ATOM 1598 C C . PHE A 1 216 ? -3.810 -0.941 -1.908 1.00 96.38 216 PHE A C 1
ATOM 1600 O O . PHE A 1 216 ? -5.030 -0.981 -1.771 1.00 96.38 216 PHE A O 1
ATOM 1607 N N . THR A 1 217 ? -3.231 -0.595 -3.059 1.00 95.12 217 THR A N 1
ATOM 1608 C CA . THR A 1 217 ? -3.976 -0.241 -4.274 1.00 95.12 217 THR A CA 1
ATOM 1609 C C . THR A 1 217 ? -3.697 -1.195 -5.430 1.00 95.12 217 THR A C 1
ATOM 1611 O O . THR A 1 217 ? -4.554 -1.373 -6.288 1.00 95.12 217 THR A O 1
ATOM 1614 N N . GLU A 1 218 ? -2.512 -1.806 -5.472 1.00 93.75 218 GLU A N 1
ATOM 1615 C CA . GLU A 1 218 ? -2.042 -2.590 -6.619 1.00 93.75 218 GLU A CA 1
ATOM 1616 C C . GLU A 1 218 ? -1.869 -4.087 -6.348 1.00 93.75 218 GLU A C 1
ATOM 1618 O O . GLU A 1 218 ? -1.607 -4.823 -7.300 1.00 93.75 218 GLU A O 1
ATOM 1623 N N . SER A 1 219 ? -1.953 -4.546 -5.095 1.00 91.62 219 SER A N 1
ATOM 1624 C CA . SER A 1 219 ? -1.800 -5.975 -4.802 1.00 91.62 219 SER A CA 1
ATOM 1625 C C . SER A 1 219 ? -2.926 -6.791 -5.429 1.00 91.62 219 SER A C 1
ATOM 1627 O O . SER A 1 219 ? -4.090 -6.381 -5.439 1.00 91.62 219 SER A O 1
ATOM 1629 N N . ARG A 1 220 ? -2.610 -8.010 -5.867 1.00 88.06 220 ARG A N 1
ATOM 1630 C CA . ARG A 1 220 ? -3.593 -9.014 -6.278 1.00 88.06 220 ARG A CA 1
ATOM 1631 C C . ARG A 1 220 ? -4.627 -9.294 -5.195 1.00 88.06 220 ARG A C 1
ATOM 1633 O O . ARG A 1 220 ? -5.758 -9.613 -5.543 1.00 88.06 220 ARG A O 1
ATOM 1640 N N . LEU A 1 221 ? -4.288 -9.126 -3.910 1.00 87.06 221 LEU A N 1
ATOM 1641 C CA . LEU A 1 221 ? -5.271 -9.234 -2.828 1.00 87.06 221 LEU A CA 1
ATOM 1642 C C . LEU A 1 221 ? -6.369 -8.187 -2.958 1.00 87.06 221 LEU A C 1
ATOM 1644 O O . LEU A 1 221 ? -7.520 -8.528 -2.740 1.00 87.06 221 LEU A O 1
ATOM 1648 N N . VAL A 1 222 ? -6.046 -6.956 -3.363 1.00 89.06 222 VAL A N 1
ATOM 1649 C CA . VAL A 1 222 ? -7.041 -5.892 -3.575 1.00 89.06 222 VAL A CA 1
ATOM 1650 C C . VAL A 1 222 ? -8.041 -6.334 -4.644 1.00 89.06 222 VAL A C 1
ATOM 1652 O O . VAL A 1 222 ? -9.247 -6.314 -4.413 1.00 89.06 222 VAL A O 1
ATOM 1655 N N . ALA A 1 223 ? -7.546 -6.836 -5.778 1.00 84.12 223 ALA A N 1
ATOM 1656 C CA . ALA A 1 223 ? -8.394 -7.309 -6.870 1.00 84.12 223 ALA A CA 1
ATOM 1657 C C . ALA A 1 223 ? -9.208 -8.566 -6.503 1.00 84.12 223 ALA A C 1
ATOM 1659 O O . ALA A 1 223 ? -10.407 -8.627 -6.774 1.00 84.12 223 ALA A O 1
ATOM 1660 N N . GLN A 1 224 ? -8.581 -9.564 -5.871 1.00 81.06 224 GLN A N 1
ATOM 1661 C CA . GLN A 1 224 ? -9.228 -10.823 -5.470 1.00 81.06 224 GLN A CA 1
ATOM 1662 C C . GLN A 1 224 ? -10.291 -10.614 -4.388 1.00 81.06 224 GLN A C 1
ATOM 1664 O O . GLN A 1 224 ? -11.322 -11.281 -4.403 1.00 81.06 224 GLN A O 1
ATOM 1669 N N . ALA A 1 225 ? -10.064 -9.653 -3.494 1.00 80.62 225 ALA A N 1
ATOM 1670 C CA . ALA A 1 225 ? -10.994 -9.230 -2.455 1.00 80.62 225 ALA A CA 1
ATOM 1671 C C . ALA A 1 225 ? -12.178 -8.401 -2.993 1.00 80.62 225 ALA A C 1
ATOM 1673 O O . ALA A 1 225 ? -13.059 -8.013 -2.229 1.00 80.62 225 ALA A O 1
ATOM 1674 N N . GLY A 1 226 ? -12.203 -8.083 -4.295 1.00 85.19 226 GLY A N 1
ATOM 1675 C CA . GLY A 1 226 ? -13.205 -7.185 -4.869 1.00 85.19 226 GLY A CA 1
ATOM 1676 C C . GLY A 1 226 ? -13.092 -5.756 -4.336 1.00 85.19 226 GLY A C 1
ATOM 1677 O O . GLY A 1 226 ? -14.081 -5.021 -4.335 1.00 85.19 226 GLY A O 1
ATOM 1678 N N . LEU A 1 227 ? -11.905 -5.349 -3.888 1.00 89.62 227 LEU A N 1
ATOM 1679 C CA . LEU A 1 227 ? -11.628 -4.027 -3.343 1.00 89.62 227 LEU A CA 1
ATOM 1680 C C . LEU A 1 227 ? -11.029 -3.110 -4.409 1.00 89.62 227 LEU A C 1
ATOM 1682 O O . LEU A 1 227 ? -10.468 -3.545 -5.416 1.00 89.62 227 LEU A O 1
ATOM 1686 N N . ARG A 1 228 ? -11.123 -1.810 -4.161 1.00 94.88 228 ARG A N 1
ATOM 1687 C CA . ARG A 1 228 ? -10.418 -0.760 -4.891 1.00 94.88 228 ARG A CA 1
ATOM 1688 C C . ARG A 1 228 ? -9.799 0.186 -3.885 1.00 94.88 228 ARG A C 1
ATOM 1690 O O . ARG A 1 228 ? -10.371 0.426 -2.826 1.00 94.88 228 ARG A O 1
ATOM 1697 N N . GLY A 1 229 ? -8.644 0.735 -4.235 1.00 94.50 229 GLY A N 1
ATOM 1698 C CA . GLY A 1 229 ? -7.996 1.748 -3.422 1.00 94.50 229 GLY A CA 1
ATOM 1699 C C . GLY A 1 229 ? -7.418 2.872 -4.264 1.00 94.50 229 GLY A C 1
ATOM 1700 O O . GLY A 1 229 ? -7.038 2.663 -5.419 1.00 94.50 229 GLY A O 1
ATOM 1701 N N . ARG A 1 230 ? -7.335 4.066 -3.676 1.00 96.38 230 ARG A N 1
ATOM 1702 C CA . ARG A 1 230 ? -6.639 5.218 -4.258 1.00 96.38 230 ARG A CA 1
ATOM 1703 C C . ARG A 1 230 ? -5.904 6.019 -3.198 1.00 96.38 230 ARG A C 1
ATOM 1705 O O . ARG A 1 230 ? -6.245 5.999 -2.016 1.00 96.38 230 ARG A O 1
ATOM 1712 N N . TYR A 1 231 ? -4.902 6.754 -3.656 1.00 96.94 231 TYR A N 1
ATOM 1713 C CA . TYR A 1 231 ? -4.190 7.707 -2.824 1.00 96.94 231 TYR A CA 1
ATOM 1714 C C . TYR A 1 231 ? -4.988 8.988 -2.649 1.00 96.94 231 TYR A C 1
ATOM 1716 O O . TYR A 1 231 ? -5.602 9.480 -3.596 1.00 96.94 231 TYR A O 1
ATOM 1724 N N . ILE A 1 232 ? -4.899 9.544 -1.448 1.00 96.38 232 ILE A N 1
ATOM 1725 C CA . ILE A 1 232 ? -5.367 10.890 -1.136 1.00 96.38 232 ILE A CA 1
ATOM 1726 C C . ILE A 1 232 ? -4.144 11.722 -0.764 1.00 96.38 232 ILE A C 1
ATOM 1728 O O . ILE A 1 232 ? -3.242 11.256 -0.059 1.00 96.38 232 ILE A O 1
ATOM 1732 N N . SER A 1 233 ? -4.087 12.949 -1.279 1.00 96.00 233 SER A N 1
ATOM 1733 C CA . SER A 1 233 ? -3.032 13.891 -0.911 1.00 96.00 233 SER A CA 1
ATOM 1734 C C . SER A 1 233 ? -3.118 14.190 0.584 1.00 96.00 233 SER A C 1
ATOM 1736 O O . SER A 1 233 ? -4.187 14.520 1.083 1.00 96.00 233 SER A O 1
ATOM 1738 N N . THR A 1 234 ? -1.994 14.142 1.301 1.00 94.12 234 THR A N 1
ATOM 1739 C CA . THR A 1 234 ? -1.966 14.439 2.746 1.00 94.12 234 THR A CA 1
ATOM 1740 C C . THR A 1 234 ? -2.396 15.872 3.071 1.00 94.12 234 THR A C 1
ATOM 1742 O O . THR A 1 234 ? -2.789 16.143 4.200 1.00 94.12 234 THR A O 1
ATOM 1745 N N . GLY A 1 235 ? -2.327 16.783 2.094 1.00 93.19 235 GLY A N 1
ATOM 1746 C CA . GLY A 1 235 ? -2.817 18.155 2.221 1.00 93.19 235 GLY A CA 1
ATOM 1747 C C . GLY A 1 235 ? -4.312 18.327 1.935 1.00 93.19 235 GLY A C 1
ATOM 1748 O O . GLY A 1 235 ? -4.830 19.407 2.192 1.00 93.19 235 GLY A O 1
ATOM 1749 N N . ASN A 1 236 ? -5.004 17.309 1.408 1.00 95.94 236 ASN A N 1
ATOM 1750 C CA . ASN A 1 236 ? -6.446 17.372 1.165 1.00 95.94 236 ASN A CA 1
ATOM 1751 C C . ASN A 1 236 ? -7.217 16.899 2.402 1.00 95.94 236 ASN A C 1
ATOM 1753 O O . ASN A 1 236 ? -7.774 15.804 2.434 1.00 95.94 236 ASN A O 1
ATOM 1757 N N . THR A 1 237 ? -7.171 17.705 3.459 1.00 95.31 237 THR A N 1
ATOM 1758 C CA . THR A 1 237 ? -7.759 17.367 4.761 1.00 95.31 237 THR A CA 1
ATOM 1759 C C . THR A 1 237 ? -9.275 17.262 4.713 1.00 95.31 237 THR A C 1
ATOM 1761 O O . THR A 1 237 ? -9.835 16.429 5.417 1.00 95.31 237 THR A O 1
ATOM 1764 N N . ASP A 1 238 ? -9.916 18.060 3.863 1.00 96.50 238 ASP A N 1
ATOM 1765 C CA . ASP A 1 238 ? -11.373 18.108 3.742 1.00 96.50 238 ASP A CA 1
ATOM 1766 C C . ASP A 1 238 ? -11.896 16.788 3.165 1.00 96.50 238 ASP A C 1
ATOM 1768 O O . ASP A 1 238 ? -12.746 16.144 3.766 1.00 96.50 238 ASP A O 1
ATOM 1772 N N . GLU A 1 239 ? -11.273 16.286 2.093 1.00 97.12 239 GLU A N 1
ATOM 1773 C CA . GLU A 1 239 ? -11.615 14.979 1.515 1.00 97.12 239 GLU A CA 1
ATOM 1774 C C . GLU A 1 239 ? -11.411 13.818 2.505 1.00 97.12 239 GLU A C 1
ATOM 1776 O O . GLU A 1 239 ? -12.184 12.859 2.518 1.00 97.12 239 GLU A O 1
ATOM 1781 N N . ILE A 1 240 ? -10.370 13.887 3.342 1.00 97.62 240 ILE A N 1
ATOM 1782 C CA . ILE A 1 240 ? -10.120 12.878 4.381 1.00 97.62 240 ILE A CA 1
ATOM 1783 C C . ILE A 1 240 ? -11.262 12.877 5.399 1.00 97.62 240 ILE A C 1
ATOM 1785 O O . ILE A 1 240 ? -11.747 11.805 5.758 1.00 97.62 240 ILE A O 1
ATOM 1789 N N . LEU A 1 241 ? -11.682 14.055 5.865 1.00 97.69 241 LEU A N 1
ATOM 1790 C CA . LEU A 1 241 ? -12.769 14.189 6.832 1.00 97.69 241 LEU A CA 1
ATOM 1791 C C . LEU A 1 241 ? -14.107 13.757 6.226 1.00 97.69 241 LEU A C 1
ATOM 1793 O O . LEU A 1 241 ? -14.782 12.932 6.835 1.00 97.69 241 LEU A O 1
ATOM 1797 N N . ASP A 1 242 ? -14.422 14.181 5.000 1.00 97.62 242 ASP A N 1
ATOM 1798 C CA . ASP A 1 242 ? -15.648 13.797 4.287 1.00 97.62 242 ASP A CA 1
ATOM 1799 C C . ASP A 1 242 ? -15.781 12.272 4.151 1.00 97.62 242 ASP A C 1
ATOM 1801 O O . ASP A 1 242 ? -16.869 11.708 4.291 1.00 97.62 242 ASP A O 1
ATOM 1805 N N . LEU A 1 243 ? -14.678 11.571 3.868 1.00 98.00 243 LEU A N 1
ATOM 1806 C CA . LEU A 1 243 ? -14.668 10.109 3.790 1.00 98.00 243 LEU A CA 1
ATOM 1807 C C . LEU A 1 243 ? -14.884 9.466 5.165 1.00 98.00 243 LEU A C 1
ATOM 1809 O O . LEU A 1 243 ? -15.634 8.494 5.272 1.00 98.00 243 LEU A O 1
ATOM 1813 N N . LEU A 1 244 ? -14.268 10.004 6.219 1.00 97.81 244 LEU A N 1
ATOM 1814 C CA . LEU A 1 244 ? -14.445 9.500 7.584 1.00 97.81 244 LEU A CA 1
ATOM 1815 C C . LEU A 1 244 ? -15.870 9.723 8.102 1.00 97.81 244 LEU A C 1
ATOM 1817 O O . LEU A 1 244 ? -16.416 8.834 8.754 1.00 97.81 244 LEU A O 1
ATOM 1821 N N . GLU A 1 245 ? -16.496 10.852 7.775 1.00 96.56 245 GLU A N 1
ATOM 1822 C CA . GLU A 1 245 ? -17.905 11.128 8.085 1.00 96.56 245 GLU A CA 1
ATOM 1823 C C . GLU A 1 245 ? -18.851 10.145 7.386 1.00 96.56 245 GLU A C 1
ATOM 1825 O O . GLU A 1 245 ? -19.844 9.706 7.965 1.00 96.56 245 GLU A O 1
ATOM 1830 N N . GLN A 1 246 ? -18.507 9.716 6.170 1.00 95.38 246 GLN A N 1
ATOM 1831 C CA . GLN A 1 246 ? -19.229 8.676 5.426 1.00 95.38 246 GLN A CA 1
ATOM 1832 C C . GLN A 1 246 ? -18.936 7.246 5.921 1.00 95.38 246 GLN A C 1
ATOM 1834 O O . GLN A 1 246 ? -19.391 6.277 5.308 1.00 95.38 246 GLN A O 1
ATOM 1839 N N . GLY A 1 247 ? -18.159 7.087 6.999 1.00 94.50 247 GLY A N 1
ATOM 1840 C CA . GLY A 1 247 ? -17.775 5.785 7.550 1.00 94.50 247 GLY A CA 1
ATOM 1841 C C . GLY A 1 247 ? -16.812 4.998 6.659 1.00 94.50 247 GLY A C 1
ATOM 1842 O O . GLY A 1 247 ? -16.720 3.774 6.772 1.00 94.50 247 GLY A O 1
ATOM 1843 N N . LYS A 1 248 ? -16.112 5.673 5.739 1.00 97.25 248 LYS A N 1
ATOM 1844 C CA . LYS A 1 248 ? -15.124 5.044 4.860 1.00 97.25 248 LYS A CA 1
ATOM 1845 C C . LYS A 1 248 ? -13.818 4.801 5.610 1.00 97.25 248 LYS A C 1
ATOM 1847 O O . LYS A 1 248 ? -13.404 5.585 6.460 1.00 97.25 248 LYS A O 1
ATOM 1852 N N . LEU A 1 249 ? -13.148 3.704 5.265 1.00 97.75 249 LEU A N 1
ATOM 1853 C CA . LEU A 1 249 ? -11.919 3.279 5.927 1.00 97.75 249 LEU A CA 1
ATOM 1854 C C . LEU A 1 249 ? -10.690 3.815 5.196 1.00 97.75 249 LEU A C 1
ATOM 1856 O O . LEU A 1 249 ? -10.566 3.691 3.974 1.00 97.75 249 LEU A O 1
ATOM 1860 N N . LEU A 1 250 ? -9.747 4.364 5.959 1.00 98.50 250 LEU A N 1
ATOM 1861 C CA . LEU A 1 250 ? -8.486 4.879 5.430 1.00 98.50 250 LEU A CA 1
ATOM 1862 C C . LEU A 1 250 ? -7.311 4.168 6.098 1.00 98.50 250 LEU A C 1
ATOM 1864 O O . LEU A 1 250 ? -7.246 4.074 7.322 1.00 98.50 250 LEU A O 1
ATOM 1868 N N . ILE A 1 251 ? -6.338 3.727 5.304 1.00 98.50 251 ILE A N 1
ATOM 1869 C CA . ILE A 1 251 ? -5.024 3.327 5.810 1.00 98.50 251 ILE A CA 1
ATOM 1870 C C . ILE A 1 251 ? -4.098 4.524 5.685 1.00 98.50 251 ILE A C 1
ATOM 1872 O O . ILE A 1 251 ? -3.849 5.018 4.581 1.00 98.50 251 ILE A O 1
ATOM 1876 N N . VAL A 1 252 ? -3.550 4.977 6.806 1.00 97.88 252 VAL A N 1
ATOM 1877 C CA . VAL A 1 252 ? -2.643 6.126 6.829 1.00 97.88 252 VAL A CA 1
ATOM 1878 C C . VAL A 1 252 ? -1.312 5.754 7.443 1.00 97.88 252 VAL A C 1
ATOM 1880 O O . VAL A 1 252 ? -1.252 4.885 8.310 1.00 97.88 252 VAL A O 1
ATOM 1883 N N . SER A 1 253 ? -0.244 6.427 7.016 1.00 95.81 253 SER A N 1
ATOM 1884 C CA . SER A 1 253 ? 1.017 6.418 7.754 1.00 95.81 253 SER A CA 1
ATOM 1885 C C . SER A 1 253 ? 1.386 7.801 8.247 1.00 95.81 253 SER A C 1
ATOM 1887 O O . SER A 1 253 ? 1.145 8.795 7.563 1.00 95.81 253 SER A O 1
ATOM 1889 N N . TYR A 1 254 ? 2.031 7.863 9.406 1.00 92.62 254 TYR A N 1
ATOM 1890 C CA . TYR A 1 254 ? 2.616 9.088 9.942 1.00 92.62 254 TYR A CA 1
ATOM 1891 C C . TYR A 1 254 ? 4.031 8.849 10.464 1.00 92.62 254 TYR A C 1
ATOM 1893 O O . TYR A 1 254 ? 4.472 7.711 10.661 1.00 92.62 254 TYR A O 1
ATOM 1901 N N . ARG A 1 255 ? 4.785 9.936 10.635 1.00 85.62 255 ARG A N 1
ATOM 1902 C CA . ARG A 1 255 ? 6.161 9.877 11.135 1.00 85.62 255 ARG A CA 1
ATOM 1903 C C . ARG A 1 255 ? 6.168 9.696 12.651 1.00 85.62 255 ARG A C 1
ATOM 1905 O O . ARG A 1 255 ? 5.589 10.490 13.381 1.00 85.62 255 ARG A O 1
ATOM 1912 N N . THR A 1 256 ? 6.867 8.669 13.116 1.00 81.12 256 THR A N 1
ATOM 1913 C CA . THR A 1 256 ? 7.101 8.429 14.546 1.00 81.12 256 THR A CA 1
ATOM 1914 C C . THR A 1 256 ? 8.348 9.164 15.036 1.00 81.12 256 THR A C 1
ATOM 1916 O O . THR A 1 256 ? 9.204 9.571 14.243 1.00 81.12 256 THR A O 1
ATOM 1919 N N . ASN A 1 257 ? 8.496 9.278 16.358 1.00 73.81 257 ASN A N 1
ATOM 1920 C CA . ASN A 1 257 ? 9.664 9.897 16.998 1.00 73.81 257 ASN A CA 1
ATOM 1921 C C . ASN A 1 257 ? 10.989 9.188 16.664 1.00 73.81 257 ASN A C 1
ATOM 1923 O O . ASN A 1 257 ? 12.042 9.816 16.688 1.00 73.81 257 ASN A O 1
ATOM 1927 N N . SER A 1 258 ? 10.951 7.902 16.298 1.00 68.31 258 SER A N 1
ATOM 1928 C CA . SER A 1 258 ? 12.125 7.144 15.841 1.00 68.31 258 SER A CA 1
ATOM 1929 C C . SER A 1 258 ? 12.495 7.416 14.374 1.00 68.31 258 SER A C 1
ATOM 1931 O O . SER A 1 258 ? 13.433 6.822 13.850 1.00 68.31 258 SER A O 1
ATOM 1933 N N . GLY A 1 259 ? 11.768 8.304 13.686 1.00 65.44 259 GLY A N 1
ATOM 1934 C CA . GLY A 1 259 ? 12.000 8.680 12.289 1.00 65.44 259 GLY A CA 1
ATOM 1935 C C . GLY A 1 259 ? 11.365 7.737 11.259 1.00 65.44 259 GLY A C 1
ATOM 1936 O O . GLY A 1 259 ? 11.247 8.121 10.093 1.00 65.44 259 GLY A O 1
ATOM 1937 N N . GLY A 1 260 ? 10.911 6.551 11.679 1.00 74.50 260 GLY A N 1
ATOM 1938 C CA . GLY A 1 260 ? 10.189 5.584 10.848 1.00 74.50 260 GLY A CA 1
ATOM 1939 C C . GLY A 1 260 ? 8.723 5.966 10.610 1.00 74.50 260 GLY A C 1
ATOM 1940 O O . GLY A 1 260 ? 8.152 6.782 11.337 1.00 74.50 260 GLY A O 1
ATOM 1941 N N . GLY A 1 261 ? 8.111 5.379 9.578 1.00 85.69 261 GLY A N 1
ATOM 1942 C CA . GLY A 1 261 ? 6.666 5.474 9.343 1.00 85.69 261 GLY A CA 1
ATOM 1943 C C . GLY A 1 261 ? 5.903 4.413 10.136 1.00 85.69 261 GLY A C 1
ATOM 1944 O O . GLY A 1 261 ? 6.391 3.293 10.270 1.00 85.69 261 GLY A O 1
ATOM 1945 N N . HIS A 1 262 ? 4.717 4.752 10.636 1.00 94.25 262 HIS A N 1
ATOM 1946 C CA . HIS A 1 262 ? 3.811 3.812 11.302 1.00 94.25 262 HIS A CA 1
ATOM 1947 C C . HIS A 1 262 ? 2.434 3.864 10.656 1.00 94.25 262 HIS A C 1
ATOM 1949 O O . HIS A 1 262 ? 1.914 4.959 10.456 1.00 94.25 262 HIS A O 1
ATOM 1955 N N . TYR A 1 263 ? 1.885 2.698 10.306 1.00 97.44 263 TYR A N 1
ATOM 1956 C CA . TYR A 1 263 ? 0.562 2.586 9.700 1.00 97.44 263 TYR A CA 1
ATOM 1957 C C . TYR A 1 263 ? -0.517 2.365 10.756 1.00 97.44 263 TYR A C 1
ATOM 1959 O O . TYR A 1 263 ? -0.345 1.543 11.657 1.00 97.44 263 TYR A O 1
ATOM 1967 N N . VAL A 1 264 ? -1.643 3.052 10.589 1.00 97.69 264 VAL A N 1
ATOM 1968 C CA . VAL A 1 264 ? -2.868 2.888 11.379 1.00 97.69 264 VAL A CA 1
ATOM 1969 C C . VAL A 1 264 ? -4.090 2.930 10.461 1.00 97.69 264 VAL A C 1
ATOM 1971 O O . VAL A 1 264 ? -3.991 3.347 9.303 1.00 97.69 264 VAL A O 1
ATOM 1974 N N . VAL A 1 265 ? -5.239 2.500 10.977 1.00 98.38 265 VAL A N 1
ATOM 1975 C CA . VAL A 1 265 ? -6.519 2.557 10.262 1.00 98.38 265 VAL A CA 1
ATOM 1976 C C . VAL A 1 265 ? -7.385 3.646 10.874 1.00 98.38 265 VAL A C 1
ATOM 1978 O O . VAL A 1 265 ? -7.641 3.628 12.076 1.00 98.38 265 VAL A O 1
ATOM 1981 N N . LEU A 1 266 ? -7.840 4.583 10.050 1.00 98.44 266 LEU A N 1
ATOM 1982 C CA . LEU A 1 266 ? -8.842 5.570 10.434 1.00 98.44 266 LEU A CA 1
ATOM 1983 C C . LEU A 1 266 ? -10.218 5.019 10.078 1.00 98.44 266 LEU A C 1
ATOM 1985 O O . LEU A 1 266 ? -10.407 4.476 8.986 1.00 98.44 266 LEU A O 1
ATOM 1989 N N . THR A 1 267 ? -11.151 5.128 11.017 1.00 97.19 267 THR A N 1
ATOM 1990 C CA . THR A 1 267 ? -12.436 4.417 10.938 1.00 97.19 267 THR A CA 1
ATOM 1991 C C . THR A 1 267 ? -13.657 5.326 10.946 1.00 97.19 267 THR A C 1
ATOM 1993 O O . THR A 1 267 ? -1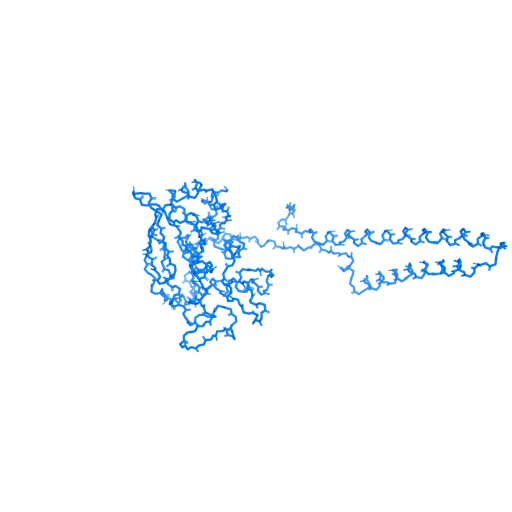4.740 4.866 10.600 1.00 97.19 267 THR A O 1
ATOM 1996 N N . GLY A 1 268 ? -13.502 6.593 11.333 1.00 97.25 268 GLY A N 1
ATOM 1997 C CA . GLY A 1 268 ? -14.568 7.591 11.367 1.00 97.25 268 GLY A CA 1
ATOM 1998 C C . GLY A 1 268 ? -14.231 8.753 12.301 1.00 97.25 268 GLY A C 1
ATOM 1999 O O . GLY A 1 268 ? -13.080 8.885 12.733 1.00 97.25 268 GLY A O 1
ATOM 2000 N N . LEU A 1 269 ? -15.243 9.561 12.622 1.00 97.19 269 LEU A N 1
ATOM 2001 C CA . LEU A 1 269 ? -15.177 10.649 13.601 1.00 97.19 269 LEU A CA 1
ATOM 2002 C C . LEU A 1 269 ? -16.092 10.360 14.806 1.00 97.19 269 LEU A C 1
ATOM 2004 O O . LEU A 1 269 ? -17.115 9.693 14.652 1.00 97.19 269 LEU A O 1
ATOM 2008 N N . ASP A 1 270 ? -15.723 10.845 15.994 1.00 95.62 270 ASP A N 1
ATOM 2009 C CA . ASP A 1 270 ? -16.626 10.904 17.154 1.00 95.62 270 ASP A CA 1
ATOM 2010 C C . ASP A 1 270 ? -17.483 12.186 17.160 1.00 95.62 270 ASP A C 1
ATOM 2012 O O . ASP A 1 270 ? -17.345 13.046 16.290 1.00 95.62 270 ASP A O 1
ATOM 2016 N N . GLU A 1 271 ? -18.382 12.316 18.143 1.00 94.75 271 GLU A N 1
ATOM 2017 C CA . GLU A 1 271 ? -19.284 13.475 18.284 1.00 94.75 271 GLU A CA 1
ATOM 2018 C C . GLU A 1 271 ? -18.539 14.812 18.454 1.00 94.75 271 GLU A C 1
ATOM 2020 O O . GLU A 1 271 ? -19.063 15.863 18.089 1.00 94.75 271 GLU A O 1
ATOM 2025 N N . ASP A 1 272 ? -17.306 14.770 18.965 1.00 94.44 272 ASP A N 1
ATOM 2026 C CA . ASP A 1 272 ? -16.446 15.938 19.163 1.00 94.44 272 ASP A CA 1
ATOM 2027 C C . ASP A 1 272 ? -15.587 16.246 17.914 1.00 94.44 272 ASP A C 1
ATOM 2029 O O . ASP A 1 272 ? -14.757 17.161 17.934 1.00 94.44 272 ASP A O 1
ATOM 2033 N N . GLY A 1 273 ? -15.738 15.473 16.832 1.00 94.88 273 GLY A N 1
ATOM 2034 C CA . GLY A 1 273 ? -14.942 15.589 15.608 1.00 94.88 273 GLY A CA 1
ATOM 2035 C C . GLY A 1 273 ? -13.527 15.009 15.720 1.00 94.88 273 GLY A C 1
ATOM 2036 O O . GLY A 1 273 ? -12.672 15.304 14.880 1.00 94.88 273 GLY A O 1
ATOM 2037 N N . ASN A 1 274 ? -13.236 14.194 16.740 1.00 97.69 274 ASN A N 1
ATOM 2038 C CA . ASN A 1 274 ? -11.963 13.482 16.829 1.00 97.69 274 ASN A CA 1
ATOM 2039 C C . ASN A 1 274 ? -11.945 12.293 15.875 1.00 97.69 274 ASN A C 1
ATOM 2041 O O . ASN A 1 274 ? -12.911 11.546 15.754 1.00 97.69 274 ASN A O 1
ATOM 2045 N N . ILE A 1 275 ? -10.787 12.054 15.274 1.00 98.19 275 ILE A N 1
ATOM 2046 C CA . ILE A 1 275 ? -10.544 10.919 14.394 1.00 98.19 275 ILE A CA 1
ATOM 2047 C C . ILE A 1 275 ? -10.384 9.653 15.232 1.00 98.19 275 ILE A C 1
ATOM 2049 O O . ILE A 1 275 ? -9.546 9.609 16.137 1.00 98.19 275 ILE A O 1
ATOM 2053 N N . LEU A 1 276 ? -11.145 8.614 14.891 1.00 97.94 276 LEU A N 1
ATOM 2054 C CA . LEU A 1 276 ? -11.095 7.292 15.513 1.00 97.94 276 LEU A CA 1
ATOM 2055 C C . LEU A 1 276 ? -10.043 6.409 14.834 1.00 97.94 276 LEU A C 1
ATOM 2057 O O . LEU A 1 276 ? -10.134 6.116 13.635 1.00 97.94 276 LEU A O 1
ATOM 2061 N N . ILE A 1 277 ? -9.057 5.962 15.610 1.00 97.88 277 ILE A N 1
ATOM 2062 C CA . ILE A 1 277 ? -7.866 5.260 15.127 1.00 97.88 277 ILE A CA 1
ATOM 2063 C C . ILE A 1 277 ? -7.824 3.840 15.689 1.00 97.88 277 ILE A C 1
ATOM 2065 O O . ILE A 1 277 ? -7.812 3.640 16.902 1.00 97.88 277 ILE A O 1
ATOM 2069 N N . ASN A 1 278 ? -7.699 2.860 14.798 1.00 97.06 278 ASN A N 1
ATOM 2070 C CA . ASN A 1 278 ? -7.323 1.495 15.145 1.00 97.06 278 ASN A CA 1
ATOM 2071 C C . ASN A 1 278 ? -5.831 1.299 14.864 1.00 97.06 278 ASN A C 1
ATOM 2073 O O . ASN A 1 278 ? -5.385 1.288 13.709 1.00 97.06 278 ASN A O 1
ATOM 2077 N N . ASN A 1 279 ? -5.049 1.177 15.933 1.00 95.75 279 ASN A N 1
ATOM 2078 C CA . ASN A 1 279 ? -3.601 1.091 15.878 1.00 95.75 279 ASN A CA 1
ATOM 2079 C C . ASN A 1 279 ? -3.140 -0.376 15.997 1.00 95.75 279 ASN A C 1
ATOM 2081 O O . ASN A 1 279 ? -3.326 -1.006 17.041 1.00 95.75 279 ASN A O 1
ATOM 2085 N N . PRO A 1 280 ? -2.466 -0.929 14.970 1.00 94.38 280 PRO A N 1
ATOM 2086 C CA . PRO A 1 280 ? -2.003 -2.313 14.998 1.00 94.38 280 PRO A CA 1
ATOM 2087 C C . PRO A 1 280 ? -0.902 -2.569 16.040 1.00 94.38 280 PRO A C 1
ATOM 2089 O O . PRO A 1 280 ? -0.595 -3.721 16.331 1.00 94.38 280 PRO A O 1
ATOM 2092 N N . TRP A 1 281 ? -0.241 -1.543 16.591 1.00 90.69 281 TRP A N 1
ATOM 2093 C CA . TRP A 1 281 ? 0.793 -1.713 17.620 1.00 90.69 281 TRP A CA 1
ATOM 2094 C C . TRP A 1 281 ? 0.179 -1.909 19.008 1.00 90.69 281 TRP A C 1
ATOM 2096 O O . TRP A 1 281 ? -0.064 -0.948 19.729 1.00 90.69 281 TRP A O 1
ATOM 2106 N N . GLY A 1 282 ? -0.000 -3.168 19.417 1.00 84.81 282 GLY A N 1
ATOM 2107 C CA . GLY A 1 282 ? -0.679 -3.508 20.669 1.00 84.81 282 GLY A CA 1
ATOM 2108 C C . GLY A 1 282 ? -2.201 -3.584 20.542 1.00 84.81 282 GLY A C 1
ATOM 2109 O O . GLY A 1 282 ? -2.863 -3.697 21.568 1.00 84.81 282 GLY A O 1
ATOM 2110 N N . GLY A 1 283 ? -2.745 -3.497 19.320 1.00 86.12 283 GLY A N 1
ATOM 2111 C CA . GLY A 1 283 ? -4.185 -3.576 19.059 1.00 86.12 283 GLY A CA 1
ATOM 2112 C C . GLY A 1 283 ? -4.994 -2.492 19.777 1.00 86.12 283 GLY A C 1
ATOM 2113 O O . GLY A 1 283 ? -6.051 -2.780 20.337 1.00 86.12 283 GLY A O 1
ATOM 2114 N N . THR A 1 284 ? -4.476 -1.263 19.835 1.00 92.06 284 THR A N 1
ATOM 2115 C CA . THR A 1 284 ? -5.068 -0.175 20.618 1.00 92.06 284 THR A CA 1
ATOM 2116 C C . THR A 1 284 ? -6.091 0.622 19.817 1.00 92.06 284 THR A C 1
ATOM 2118 O O . THR A 1 284 ? -5.950 0.860 18.618 1.00 92.06 284 THR A O 1
ATOM 2121 N N . MET A 1 285 ? -7.132 1.062 20.517 1.00 94.44 285 MET A N 1
ATOM 2122 C CA . MET A 1 285 ? -8.116 2.021 20.029 1.00 94.44 285 MET A CA 1
ATOM 2123 C C . MET A 1 285 ? -7.747 3.404 20.558 1.00 94.44 285 MET A C 1
ATOM 2125 O O . MET A 1 285 ? -7.685 3.620 21.768 1.00 94.44 285 MET A O 1
ATOM 2129 N N . GLU A 1 286 ? -7.484 4.334 19.653 1.00 95.44 286 GLU A N 1
ATOM 2130 C CA . GLU A 1 286 ? -7.017 5.686 19.954 1.00 95.44 286 GLU A CA 1
ATOM 2131 C C . GLU A 1 286 ? -7.963 6.711 19.328 1.00 95.44 286 GLU A C 1
ATOM 2133 O O . GLU A 1 286 ? -8.728 6.397 18.413 1.00 95.44 286 GLU A O 1
ATOM 2138 N N . LYS A 1 287 ? -7.919 7.949 19.824 1.00 96.31 287 LYS A N 1
ATOM 2139 C CA . LYS A 1 287 ? -8.598 9.077 19.190 1.00 96.31 287 LYS A CA 1
ATOM 2140 C C . LYS A 1 287 ? -7.776 10.348 19.300 1.00 96.31 287 LYS A C 1
ATOM 2142 O O . LYS A 1 287 ? -7.039 10.526 20.269 1.00 96.31 287 LYS A O 1
ATOM 2147 N N . THR A 1 288 ? -7.884 11.215 18.304 1.00 96.06 288 THR A N 1
ATOM 2148 C CA . THR A 1 288 ? -7.109 12.460 18.245 1.00 96.06 288 THR A CA 1
ATOM 2149 C C . THR A 1 288 ? -7.844 13.516 17.422 1.00 96.06 288 THR A C 1
ATOM 2151 O O . THR A 1 288 ? -8.487 13.157 16.432 1.00 96.06 288 THR A O 1
ATOM 2154 N N . PRO A 1 289 ? -7.757 14.810 17.770 1.00 96.88 289 PRO A N 1
ATOM 2155 C CA . PRO A 1 289 ? -8.272 15.855 16.897 1.00 96.88 289 PRO A CA 1
ATOM 2156 C C . PRO A 1 289 ? -7.494 15.876 15.566 1.00 96.88 289 PRO A C 1
ATOM 2158 O O . PRO A 1 289 ? -6.303 15.539 15.545 1.00 96.88 289 PRO A O 1
ATOM 2161 N N . PRO A 1 290 ? -8.099 16.345 14.458 1.00 95.25 290 PRO A N 1
ATOM 2162 C CA . PRO A 1 290 ? -7.428 16.434 13.156 1.00 95.25 290 PRO A CA 1
ATOM 2163 C C . PRO A 1 290 ? -6.077 17.165 13.196 1.00 95.25 290 PRO A C 1
ATOM 2165 O O . PRO A 1 290 ? -5.103 16.730 12.578 1.00 95.25 290 PRO A O 1
ATOM 2168 N N . SER A 1 291 ? -5.979 18.223 14.008 1.00 93.62 291 SER A N 1
ATOM 2169 C CA . SER A 1 291 ? -4.750 19.000 14.219 1.00 93.62 291 SER A CA 1
ATOM 2170 C C . SER A 1 291 ? -3.596 18.193 14.825 1.00 93.62 291 SER A C 1
ATOM 2172 O O . SER A 1 291 ? -2.436 18.543 14.612 1.00 93.62 291 SER A O 1
ATOM 2174 N N . GLY A 1 292 ? -3.889 17.109 15.550 1.00 90.81 292 GLY A N 1
ATOM 2175 C CA . GLY A 1 292 ? -2.890 16.227 16.151 1.00 90.81 292 GLY A CA 1
ATOM 2176 C C . GLY A 1 292 ? -2.318 15.182 15.189 1.00 90.81 292 GLY A C 1
ATOM 2177 O O . GLY A 1 292 ? -1.218 14.688 15.426 1.00 90.81 292 GLY A O 1
ATOM 2178 N N . LEU A 1 293 ? -3.033 14.847 14.107 1.00 92.94 293 LEU A N 1
ATOM 2179 C CA . LEU A 1 293 ? -2.639 13.793 13.164 1.00 92.94 293 LEU A CA 1
ATOM 2180 C C . LEU A 1 293 ? -2.182 14.341 11.810 1.00 92.94 293 LEU A C 1
ATOM 2182 O O . LEU A 1 293 ? -1.137 13.932 11.303 1.00 92.94 293 LEU A O 1
ATOM 2186 N N . PHE A 1 294 ? -2.953 15.255 11.217 1.00 94.38 294 PHE A N 1
ATOM 2187 C CA . PHE A 1 294 ? -2.775 15.677 9.825 1.00 94.38 294 PHE A CA 1
ATOM 2188 C C . PHE A 1 294 ? -1.378 16.232 9.508 1.00 94.38 294 PHE A C 1
ATOM 2190 O O . PHE A 1 294 ? -0.806 15.813 8.500 1.00 94.38 294 PHE A O 1
ATOM 2197 N N . PRO A 1 295 ? -0.746 17.056 10.370 1.00 92.38 295 PRO A N 1
ATOM 2198 C CA . PRO A 1 295 ? 0.610 17.548 10.112 1.00 92.38 295 PRO A CA 1
ATOM 2199 C C . PRO A 1 295 ? 1.687 16.453 10.048 1.00 92.38 295 PRO A C 1
ATOM 2201 O O . PRO A 1 295 ? 2.761 16.680 9.492 1.00 92.38 295 PRO A O 1
ATOM 2204 N N . ALA A 1 296 ? 1.435 15.277 10.630 1.00 91.88 296 ALA A N 1
ATOM 2205 C CA . ALA A 1 296 ? 2.392 14.174 10.697 1.00 91.88 296 ALA A CA 1
ATOM 2206 C C . ALA A 1 296 ? 2.199 13.121 9.589 1.00 91.88 296 ALA A C 1
ATOM 2208 O O . ALA A 1 296 ? 3.029 12.209 9.474 1.00 91.88 296 ALA A O 1
ATOM 2209 N N . LEU A 1 297 ? 1.131 13.229 8.788 1.00 94.44 297 LEU A N 1
ATOM 2210 C CA . LEU A 1 297 ? 0.790 12.267 7.742 1.00 94.44 297 LEU A CA 1
ATOM 2211 C C . LEU A 1 297 ? 1.863 12.208 6.647 1.00 94.44 297 LEU A C 1
ATOM 2213 O O . LEU A 1 297 ? 2.332 13.220 6.130 1.00 94.44 297 LEU A O 1
ATOM 2217 N N . LYS A 1 298 ? 2.225 10.985 6.258 1.00 93.50 298 LYS A N 1
ATOM 2218 C CA . LYS A 1 298 ? 3.129 10.684 5.139 1.00 93.50 298 LYS A CA 1
ATOM 2219 C C . LYS A 1 298 ? 2.404 10.054 3.958 1.00 93.50 298 LYS A C 1
ATOM 2221 O O . LYS A 1 298 ? 2.827 10.249 2.823 1.00 93.50 298 LYS A O 1
ATOM 2226 N N . SER A 1 299 ? 1.352 9.283 4.213 1.00 94.94 299 SER A N 1
ATOM 2227 C CA . SER A 1 299 ? 0.512 8.704 3.169 1.00 94.94 299 SER A CA 1
ATOM 2228 C C . SER A 1 299 ? -0.905 8.490 3.675 1.00 94.94 299 SER A C 1
ATOM 2230 O O . SER A 1 299 ? -1.111 8.225 4.860 1.00 94.94 299 SER A O 1
ATOM 2232 N N . VAL A 1 300 ? -1.861 8.587 2.755 1.00 97.62 300 VAL A N 1
ATOM 2233 C CA . VAL A 1 300 ? -3.275 8.290 2.984 1.00 97.62 300 VAL A CA 1
ATOM 2234 C C . VAL A 1 300 ? -3.766 7.457 1.812 1.00 97.62 300 VAL A C 1
ATOM 2236 O O . VAL A 1 300 ? -3.578 7.829 0.652 1.00 97.62 300 VAL A O 1
ATOM 2239 N N . THR A 1 301 ? -4.358 6.310 2.119 1.00 98.31 301 THR A N 1
ATOM 2240 C CA . THR A 1 301 ? -4.962 5.413 1.133 1.00 98.31 301 THR A CA 1
ATOM 2241 C C . THR A 1 301 ? -6.399 5.146 1.535 1.00 98.31 301 THR A C 1
ATOM 2243 O O . THR A 1 301 ? -6.647 4.590 2.604 1.00 98.31 301 THR A O 1
ATOM 2246 N N . TYR A 1 302 ? -7.332 5.526 0.672 1.00 98.12 302 TYR A N 1
ATOM 2247 C CA . TYR A 1 302 ? -8.727 5.123 0.782 1.00 98.12 302 TYR A CA 1
ATOM 2248 C C . TYR A 1 302 ? -8.905 3.767 0.112 1.00 98.12 302 TYR A C 1
ATOM 2250 O O . TYR A 1 302 ? -8.386 3.562 -0.988 1.00 98.12 302 TYR A O 1
ATOM 2258 N N . ILE A 1 303 ? -9.599 2.848 0.785 1.00 96.44 303 ILE A N 1
ATOM 2259 C CA . ILE A 1 303 ? -9.892 1.503 0.288 1.00 96.44 303 ILE A CA 1
ATOM 2260 C C . ILE A 1 303 ? -11.358 1.195 0.560 1.00 96.44 303 ILE A C 1
ATOM 2262 O O . ILE A 1 303 ? -11.852 1.440 1.660 1.00 96.44 303 ILE A O 1
ATOM 2266 N N . ASP A 1 304 ? -12.034 0.623 -0.429 1.00 96.31 304 ASP A N 1
ATOM 2267 C CA . ASP A 1 304 ? -13.428 0.210 -0.304 1.00 96.31 304 ASP A CA 1
ATOM 2268 C C . ASP A 1 304 ? -13.756 -0.970 -1.217 1.00 96.31 304 ASP A C 1
ATOM 2270 O O . ASP A 1 304 ? -12.970 -1.339 -2.096 1.00 96.31 304 ASP A O 1
ATOM 2274 N N . ARG A 1 305 ? -14.947 -1.542 -1.048 1.00 92.56 305 ARG A N 1
ATOM 2275 C CA . ARG A 1 305 ? -15.520 -2.475 -2.019 1.00 92.56 305 ARG A CA 1
ATOM 2276 C C . ARG A 1 305 ? -15.678 -1.792 -3.363 1.00 92.56 305 ARG A C 1
ATOM 2278 O O . ARG A 1 305 ? -16.105 -0.646 -3.449 1.00 92.56 305 ARG A O 1
ATOM 2285 N N . SER A 1 306 ? -15.420 -2.533 -4.434 1.00 90.69 306 SER A N 1
ATOM 2286 C CA . SER A 1 306 ? -15.539 -2.021 -5.802 1.00 90.69 306 SER A CA 1
ATOM 2287 C C . SER A 1 306 ? -16.926 -1.454 -6.119 1.00 90.69 306 SER A C 1
ATOM 2289 O O . SER A 1 306 ? -17.013 -0.540 -6.934 1.00 90.69 306 SER A O 1
ATOM 2291 N N . SER A 1 307 ? -17.983 -1.989 -5.494 1.00 88.81 307 SER A N 1
ATOM 2292 C CA . SER A 1 307 ? -19.371 -1.528 -5.639 1.00 88.81 307 SER A CA 1
ATOM 2293 C C . SER A 1 307 ? -19.641 -0.180 -4.972 1.00 88.81 307 SER A C 1
ATOM 2295 O O . SER A 1 307 ? -20.470 0.578 -5.463 1.00 88.81 307 SER A O 1
ATOM 2297 N N . ASP A 1 308 ? -18.925 0.116 -3.887 1.00 89.00 308 ASP A N 1
ATOM 2298 C CA . ASP A 1 308 ? -19.200 1.239 -2.982 1.00 89.00 308 ASP A CA 1
ATOM 2299 C C . ASP A 1 308 ? -18.108 2.325 -3.077 1.00 89.00 308 ASP A C 1
ATOM 2301 O O . ASP A 1 308 ? -18.110 3.296 -2.314 1.00 89.00 308 ASP A O 1
ATOM 2305 N N . PHE A 1 309 ? -17.164 2.136 -4.009 1.00 91.56 309 PHE A N 1
ATOM 2306 C CA . PHE A 1 309 ? -15.946 2.922 -4.164 1.00 91.56 309 PHE A CA 1
ATOM 2307 C C . PHE A 1 309 ? -16.212 4.307 -4.757 1.00 91.56 309 PHE A C 1
ATOM 2309 O O . PHE A 1 309 ? -16.768 4.432 -5.851 1.00 91.56 309 PHE A O 1
ATOM 2316 N N . ILE A 1 310 ? -15.714 5.337 -4.073 1.00 91.31 310 ILE A N 1
ATOM 2317 C CA . ILE A 1 310 ? -15.772 6.734 -4.516 1.00 91.31 310 ILE A CA 1
ATOM 2318 C C . ILE A 1 310 ? -14.484 7.076 -5.301 1.00 91.31 310 ILE A C 1
ATOM 2320 O O . ILE A 1 310 ? -13.401 7.123 -4.702 1.00 91.31 310 ILE A O 1
ATOM 2324 N N . PRO A 1 311 ? -14.565 7.266 -6.634 1.00 84.00 311 PRO A N 1
ATOM 2325 C CA . PRO A 1 311 ? -13.395 7.457 -7.490 1.00 84.00 311 PRO A CA 1
ATOM 2326 C C . PRO A 1 311 ? -12.609 8.739 -7.211 1.00 84.00 311 PRO A C 1
ATOM 2328 O O . PRO A 1 311 ? -13.196 9.716 -6.699 1.00 84.00 311 PRO A O 1
#

Nearest PDB structures (foldseek):
  8ssm-assembly2_A  TM=7.559E-01  e=3.249E-06  Citrobacter rodentium
  8ssk-assembly3_C  TM=7.253E-01  e=4.667E-05  Citrobacter rodentium
  8ssk-assembly2_B  TM=4.173E-01  e=2.706E-05  Citrobacter rodentium
  8ssk-assembly1_A  TM=3.499E-01  e=3.448E-05  Citrobacter rodentium
  4fgq-assembly2_B  TM=3.194E-01  e=2.115E-02  Legionella pneumophila subsp. pneumophila str. Philadelphia 1

Solvent-accessible surface area (backbone atoms only — not comparable to full-atom values): 16928 Å² total; per-residue (Å²): 124,68,81,65,89,70,31,60,47,65,36,65,66,36,51,49,53,42,49,52,53,56,51,54,53,53,52,51,53,52,52,33,51,52,41,37,51,54,17,50,54,42,34,65,60,17,74,82,74,73,55,38,66,62,17,51,50,44,30,49,52,30,52,50,51,52,50,50,54,50,50,52,50,52,51,46,44,70,78,39,47,57,81,69,48,49,70,55,56,73,44,78,52,76,76,80,74,79,73,69,87,73,75,63,94,75,74,74,70,79,65,73,73,75,83,63,74,57,81,41,55,75,33,63,87,70,26,48,26,43,24,26,60,72,30,59,88,37,52,27,45,60,65,92,51,41,46,87,63,95,86,49,36,28,13,26,42,66,33,21,35,41,32,23,33,49,19,23,53,41,36,54,70,70,31,96,55,44,41,64,60,43,36,50,49,41,38,48,38,27,73,77,66,78,41,64,25,30,38,56,35,91,88,76,68,32,27,55,74,29,52,38,74,61,40,66,51,68,30,68,64,32,61,75,59,46,35,43,38,47,79,46,61,64,83,49,56,65,64,54,48,57,38,18,72,70,57,40,42,30,48,32,27,29,63,44,98,86,71,47,78,48,35,28,27,39,40,24,58,48,98,86,59,26,39,33,32,36,31,15,80,72,45,40,76,46,72,42,47,59,86,77,47,51,86,42,47,76,43,35,33,42,49,37,42,60,91,76,53,82,131

Sequence (311 aa):
PLQRGGNMESNFIGEYVSAVYKYLIGISVIIAIVFVMVGGVQYVLAAGTGDTAKAKSRIRNAVSGLVLLLCVYIILYTVNPNLTLFKGLSLTVIQREEIDNETPADFQTNFEVVSSPGNGGSGWNGVPMYDQKAYESTPYGPESCMKTGEGSTGNVKSSGCGVTAFAMVSSALGTRVTPDIVAQTFWDETLNEGKNFRPRNATTGCGQNGTASSAFTESRLVAQAGLRGRYISTGNTDEILDLLEQGKLLIVSYRTNSGGGHYVVLTGLDEDGNILINNPWGGTMEKTPPSGLFPALKSVTYIDRSSDFIP

Mean predicted aligned error: 16.51 Å

Radius of gyration: 29.7 Å; Cα contacts (8 Å, |Δi|>4): 509; chains: 1; bounding box: 73×51×81 Å

pLDDT: mean 81.78, std 16.49, range [32.59, 98.5]